Protein AF-A0A348VBN7-F1 (afdb_monomer_lite)

Sequence (206 aa):
LFHRVVKNFVIQGGAQDSRNAPAGIQIGGGRTDMELMPEFRENRFHKKGALAAPREGDNENPQKKSDASQFYIVHGKEYTQGRLDTMEMAVNVPIKNQLIRTHYAPHKEDLARLKESNPQGFNALLDSVLGVVDSLYALAPGEFFLPEGLKEAYSTFGGLHHLDGEYTVFGEVTEGLDVIDKIAALPVDGNSRPQTDAKIIRVYIE

Secondary structure (DSSP, 8-state):
---EE-TTSEEEE--GGGTTPPTT-------TT-EE-----TT---BTTEEE-----TTT-TT-PEESS-EEEE--B---HHHHHHHHHHHHHHHHHHHIIIIIGGGHHHHHHHHHH-HHHHHHHHHHHHHHHHHHHTT-TT---PPTTHHHHHHHT-B-GGGTTTS-EEEE--S-HHHHHHHHTS-B-TTS-BSS----------

pLDDT: mean 93.97, std 4.5, range [65.81, 98.75]

Structure (mmCIF, N/CA/C/O backbone):
data_AF-A0A348VBN7-F1
#
_entry.id   AF-A0A348VBN7-F1
#
loop_
_atom_site.group_PDB
_atom_site.id
_atom_site.type_symbol
_atom_site.label_atom_id
_atom_site.label_alt_id
_atom_site.label_comp_id
_atom_site.label_asym_id
_atom_site.label_entity_id
_atom_site.label_seq_id
_atom_site.pdbx_PDB_ins_code
_atom_site.Cartn_x
_atom_site.Cartn_y
_atom_site.Cartn_z
_atom_site.occupancy
_atom_site.B_iso_or_equiv
_atom_site.auth_seq_id
_atom_site.auth_comp_id
_atom_site.auth_asym_id
_atom_site.auth_atom_id
_atom_site.pdbx_PDB_model_num
ATOM 1 N N . LEU A 1 1 ? -11.891 -1.828 21.071 1.00 92.50 1 LEU A N 1
ATOM 2 C CA . LEU A 1 1 ? -12.270 -0.570 20.374 1.00 92.50 1 LEU A CA 1
ATOM 3 C C . LEU A 1 1 ? -11.258 -0.329 19.257 1.00 92.50 1 LEU A C 1
ATOM 5 O O . LEU A 1 1 ? -10.270 -1.058 19.222 1.00 92.50 1 LEU A O 1
ATOM 9 N N . PHE A 1 2 ? -11.483 0.623 18.354 1.00 96.56 2 PHE A N 1
ATOM 10 C CA . PHE A 1 2 ? -10.410 1.103 17.480 1.00 96.56 2 PHE A CA 1
ATOM 11 C C . PHE A 1 2 ? -9.526 2.051 18.288 1.00 96.56 2 PHE A C 1
ATOM 13 O O . PHE A 1 2 ? -9.951 3.151 18.637 1.00 96.56 2 PHE A O 1
ATOM 20 N N . HIS A 1 3 ? -8.351 1.565 18.688 1.00 96.00 3 HIS A N 1
ATOM 21 C CA . HIS A 1 3 ? -7.490 2.233 19.671 1.00 96.00 3 HIS A CA 1
ATOM 22 C C . HIS A 1 3 ? -6.551 3.253 19.041 1.00 96.00 3 HIS A C 1
ATOM 24 O O . HIS A 1 3 ? -6.109 4.163 19.733 1.00 96.00 3 HIS A O 1
ATOM 30 N N . ARG A 1 4 ? -6.316 3.137 17.732 1.00 97.00 4 ARG A N 1
ATOM 31 C CA . ARG A 1 4 ? -5.455 4.028 16.964 1.00 97.00 4 ARG A CA 1
ATOM 32 C C . ARG A 1 4 ? -6.089 4.321 15.611 1.00 97.00 4 ARG A C 1
ATOM 34 O O . ARG A 1 4 ? -6.360 3.411 14.831 1.00 97.00 4 ARG A O 1
ATOM 41 N N . VAL A 1 5 ? -6.317 5.596 15.333 1.00 97.94 5 VAL A N 1
ATOM 42 C CA . VAL A 1 5 ? -6.935 6.097 14.107 1.00 97.94 5 VAL A CA 1
ATOM 43 C C . VAL A 1 5 ? -6.066 7.209 13.551 1.00 97.94 5 VAL A C 1
ATOM 45 O O . VAL A 1 5 ? -5.899 8.256 14.167 1.00 97.94 5 VAL A O 1
ATOM 48 N N . VAL A 1 6 ? -5.502 6.979 12.370 1.00 98.12 6 VAL A N 1
ATOM 49 C CA . VAL A 1 6 ? -4.635 7.950 11.704 1.00 98.12 6 VAL A CA 1
ATOM 50 C C . VAL A 1 6 ? -5.229 8.264 10.340 1.00 98.12 6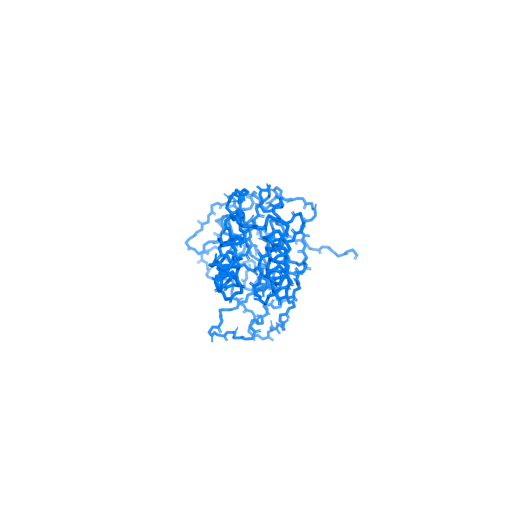 VAL A C 1
ATOM 52 O O . VAL A 1 6 ? -5.267 7.415 9.444 1.00 98.12 6 VAL A O 1
ATOM 55 N N . LYS A 1 7 ? -5.711 9.501 10.181 1.00 97.56 7 LYS A N 1
ATOM 56 C CA . LYS A 1 7 ? -6.282 9.976 8.919 1.00 97.56 7 LYS A CA 1
ATOM 57 C C . LYS A 1 7 ? -5.261 9.810 7.788 1.00 97.56 7 LYS A C 1
ATOM 59 O O . LYS A 1 7 ? -4.076 10.071 7.969 1.00 97.56 7 LYS A O 1
ATOM 64 N N . ASN A 1 8 ? -5.737 9.371 6.626 1.00 97.38 8 ASN A N 1
ATOM 65 C CA . ASN A 1 8 ? -4.946 9.017 5.448 1.00 97.38 8 ASN A CA 1
ATOM 66 C C . ASN A 1 8 ? -3.956 7.846 5.630 1.00 97.38 8 ASN A C 1
ATOM 68 O O . ASN A 1 8 ? -3.061 7.659 4.805 1.00 97.38 8 ASN A O 1
ATOM 72 N N . PHE A 1 9 ? -4.100 7.068 6.707 1.00 98.31 9 PHE A N 1
ATOM 73 C CA . PHE A 1 9 ? -3.281 5.895 6.994 1.00 98.31 9 PHE A CA 1
ATOM 74 C C . PHE A 1 9 ? -4.171 4.697 7.345 1.00 98.31 9 PHE A C 1
ATOM 76 O O . PHE A 1 9 ? -4.721 4.072 6.437 1.00 98.31 9 PHE A O 1
ATOM 83 N N . VAL A 1 10 ? -4.361 4.383 8.627 1.00 98.38 10 VAL A N 1
ATOM 84 C CA . VAL A 1 10 ? -5.079 3.176 9.061 1.00 98.38 10 VAL A CA 1
ATOM 85 C C . VAL A 1 10 ? -5.987 3.433 10.259 1.00 98.38 10 VAL A C 1
ATOM 87 O O . VAL A 1 10 ? -5.786 4.376 11.030 1.00 98.38 10 VAL A O 1
ATOM 90 N N . ILE A 1 11 ? -6.956 2.538 10.432 1.00 98.38 11 ILE A N 1
ATOM 91 C CA . ILE A 1 11 ? -7.812 2.423 11.612 1.00 98.38 11 ILE A CA 1
ATOM 92 C C . ILE A 1 11 ? -7.522 1.064 12.242 1.00 98.38 11 ILE A C 1
ATOM 94 O O . ILE A 1 11 ? -7.770 0.036 11.620 1.00 98.38 11 ILE A O 1
ATOM 98 N N . GLN A 1 12 ? -6.987 1.050 13.458 1.00 98.25 12 GLN A N 1
ATOM 99 C CA . GLN A 1 12 ? -6.440 -0.147 14.089 1.00 98.25 12 GLN A CA 1
ATOM 100 C C . GLN A 1 12 ? -7.217 -0.537 15.346 1.00 98.25 12 GLN A C 1
ATOM 102 O O . GLN A 1 12 ? -7.575 0.302 16.178 1.00 98.25 12 GLN A O 1
ATOM 107 N N . GLY A 1 13 ? -7.486 -1.833 15.472 1.00 96.56 13 GLY A N 1
ATOM 108 C CA . GLY A 1 13 ? -8.218 -2.443 16.574 1.00 96.56 13 GLY A CA 1
ATOM 109 C C . GLY A 1 13 ? -7.657 -3.818 16.933 1.00 96.56 13 GLY A C 1
ATOM 110 O O . GLY A 1 13 ? -6.544 -4.176 16.561 1.00 96.56 13 GLY A O 1
ATOM 111 N N . GLY A 1 14 ? -8.430 -4.583 17.704 1.00 94.06 14 GLY A N 1
ATOM 112 C CA . GLY A 1 14 ? -8.083 -5.958 18.086 1.00 94.06 14 GLY A CA 1
ATOM 113 C C . GLY A 1 14 ? -7.135 -6.095 19.285 1.00 94.06 14 GLY A C 1
ATOM 114 O O . GLY A 1 14 ? -7.031 -7.186 19.832 1.00 94.06 14 GLY A O 1
ATOM 115 N N . ALA A 1 15 ? -6.530 -5.005 19.775 1.00 92.56 15 ALA A N 1
ATOM 116 C CA . ALA A 1 15 ? -5.668 -5.073 20.958 1.00 92.56 15 ALA A CA 1
ATOM 117 C C . ALA A 1 15 ? -6.455 -5.496 22.208 1.00 92.56 15 ALA A C 1
ATOM 119 O O . ALA A 1 15 ? -7.531 -4.951 22.497 1.00 92.56 15 ALA A O 1
ATOM 120 N N . GLN A 1 16 ? -5.917 -6.468 22.946 1.00 88.94 16 GLN A N 1
ATOM 121 C CA . GLN A 1 16 ? -6.575 -7.078 24.103 1.00 88.94 16 GLN A CA 1
ATOM 122 C C . GLN A 1 16 ? -6.808 -6.069 25.235 1.00 88.94 16 GLN A C 1
ATOM 124 O O . GLN A 1 16 ? -7.886 -6.046 25.834 1.00 88.94 16 GLN A O 1
ATOM 129 N N . ASP A 1 17 ? -5.823 -5.207 25.474 1.00 91.25 17 ASP A N 1
ATOM 130 C CA . ASP A 1 17 ? -5.844 -4.134 26.472 1.00 91.25 17 ASP A CA 1
ATOM 131 C C . ASP A 1 17 ? -6.840 -3.008 26.137 1.00 91.25 17 ASP A C 1
ATOM 133 O O . ASP A 1 17 ? -7.259 -2.263 27.019 1.00 91.25 17 ASP A O 1
ATOM 137 N N . SER A 1 18 ? -7.292 -2.911 24.882 1.00 92.25 18 SER A N 1
ATOM 138 C CA . SER A 1 18 ? -8.231 -1.873 24.445 1.00 92.25 18 SER A CA 1
ATOM 139 C C . SER A 1 18 ? -9.675 -2.128 24.886 1.00 92.25 18 SER A C 1
ATOM 141 O O . SER A 1 18 ? -10.529 -1.240 24.796 1.00 92.25 18 SER A O 1
ATOM 143 N N . ARG A 1 19 ? -10.020 -3.350 25.309 1.00 88.25 19 ARG A N 1
ATOM 144 C CA . ARG A 1 19 ? -11.411 -3.702 25.621 1.00 88.25 19 ARG A CA 1
ATOM 145 C C . ARG A 1 19 ? -11.886 -2.939 26.862 1.00 88.25 19 ARG A C 1
ATOM 147 O O . ARG A 1 19 ? -11.477 -3.238 27.973 1.00 88.25 19 ARG A O 1
ATOM 154 N N . ASN A 1 20 ? -12.806 -1.991 26.659 1.00 86.81 20 ASN A N 1
ATOM 155 C CA . ASN A 1 20 ? -13.373 -1.120 27.702 1.00 86.81 20 ASN A CA 1
ATOM 156 C C . ASN A 1 20 ? -12.330 -0.282 28.465 1.00 86.81 20 ASN A C 1
ATOM 158 O O . ASN A 1 20 ? -12.590 0.156 29.583 1.00 86.81 20 ASN A O 1
ATOM 162 N N . ALA A 1 21 ? -11.175 -0.041 27.846 1.00 91.44 21 ALA A N 1
ATOM 163 C CA . ALA A 1 21 ? -10.128 0.815 28.379 1.00 91.44 21 ALA A CA 1
ATOM 164 C C . ALA A 1 21 ? -10.658 2.230 28.694 1.00 91.44 21 ALA A C 1
ATOM 166 O O . ALA A 1 21 ? -11.246 2.855 27.801 1.00 91.44 21 ALA A O 1
ATOM 167 N N . PRO A 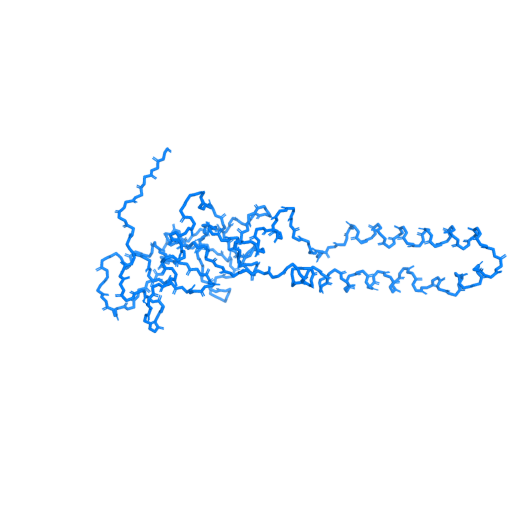1 22 ? -10.423 2.775 29.906 1.00 90.75 22 PRO A N 1
ATOM 168 C CA . PRO A 1 22 ? -10.740 4.166 30.228 1.00 90.75 22 PRO A CA 1
ATOM 169 C C . PRO A 1 22 ? -10.118 5.154 29.232 1.00 90.75 22 PRO A C 1
ATOM 171 O O . PRO A 1 22 ? -9.121 4.847 28.580 1.00 90.75 22 PRO A O 1
ATOM 174 N N . ALA A 1 23 ? -10.686 6.350 29.097 1.00 87.75 23 ALA A N 1
ATOM 175 C CA . ALA A 1 23 ? -10.068 7.397 28.286 1.00 87.75 23 ALA A CA 1
ATOM 176 C C . ALA A 1 23 ? -8.707 7.816 28.879 1.00 87.75 23 ALA A C 1
ATOM 178 O O . ALA A 1 23 ? -8.528 7.809 30.096 1.00 87.75 23 ALA A O 1
ATOM 179 N N . GLY A 1 24 ? -7.751 8.174 28.019 1.00 82.94 24 GLY A N 1
ATOM 180 C CA . GLY A 1 24 ? -6.440 8.690 28.428 1.00 82.94 24 GLY A CA 1
ATOM 181 C C . GLY A 1 24 ? -5.412 7.647 28.879 1.00 82.94 24 GLY A C 1
ATOM 182 O O . GLY A 1 24 ? -4.268 8.020 29.124 1.00 82.94 24 GLY A O 1
ATOM 183 N N . ILE A 1 25 ? -5.766 6.358 28.962 1.00 89.25 25 ILE A N 1
ATOM 184 C CA . ILE A 1 25 ? -4.766 5.304 29.182 1.00 89.25 25 ILE A CA 1
ATOM 185 C C . ILE A 1 25 ? -4.111 4.880 27.866 1.00 89.25 25 ILE A C 1
ATOM 187 O O . ILE A 1 25 ? -4.781 4.768 26.834 1.00 89.25 25 ILE A O 1
ATOM 191 N N . GLN A 1 26 ? -2.805 4.620 27.932 1.00 89.25 26 GLN A N 1
ATOM 192 C CA . GLN A 1 26 ? -2.054 4.020 26.837 1.00 89.25 26 GLN A CA 1
ATOM 193 C C . GLN A 1 26 ? -2.523 2.577 26.634 1.00 89.25 26 GLN A C 1
ATOM 195 O O . GLN A 1 26 ? -2.586 1.805 27.590 1.00 89.25 26 GLN A O 1
ATO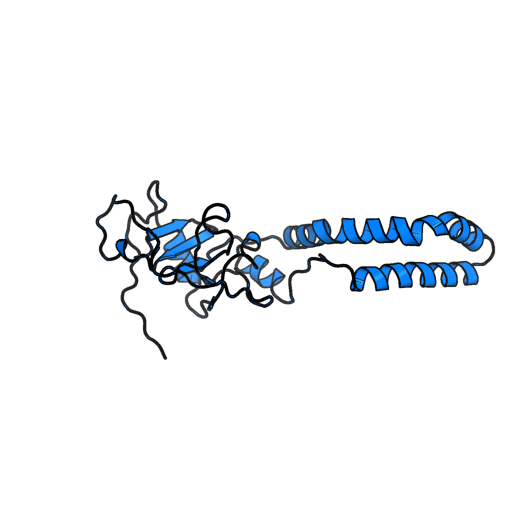M 200 N N . ILE A 1 27 ? -2.856 2.239 25.393 1.00 92.94 27 ILE A N 1
ATOM 201 C CA . ILE A 1 27 ? -3.339 0.924 24.954 1.00 92.94 27 ILE A CA 1
ATOM 202 C C . ILE A 1 27 ? -2.798 0.626 23.555 1.00 92.94 27 ILE A C 1
ATOM 204 O O . ILE A 1 27 ? -2.137 1.474 22.954 1.00 92.94 27 ILE A O 1
ATOM 208 N N . GLY A 1 28 ? -3.119 -0.549 23.018 1.00 89.69 28 GLY A N 1
ATOM 209 C CA . GLY A 1 28 ? -2.614 -0.988 21.722 1.00 89.69 28 GLY A CA 1
ATOM 210 C C . GLY A 1 28 ? -1.368 -1.854 21.845 1.00 89.69 28 GLY A C 1
ATOM 211 O O . GLY A 1 28 ? -0.720 -2.118 20.832 1.00 89.69 28 GLY A O 1
ATOM 212 N N . GLY A 1 29 ? -1.050 -2.305 23.064 1.00 83.62 29 GLY A N 1
ATOM 213 C CA . GLY A 1 29 ? -0.004 -3.285 23.295 1.00 83.62 29 GLY A CA 1
ATOM 214 C C . GLY A 1 29 ? -0.305 -4.566 22.523 1.00 83.62 29 GLY A C 1
ATOM 215 O O . GLY A 1 29 ? -1.400 -5.128 22.623 1.00 83.62 29 GLY A O 1
ATOM 216 N N . GLY A 1 30 ? 0.664 -4.989 21.713 1.00 73.12 30 GLY A N 1
ATOM 217 C CA . GLY A 1 30 ? 0.634 -6.270 21.021 1.00 73.12 30 GLY A CA 1
ATOM 218 C C . GLY A 1 30 ? 0.614 -7.453 21.977 1.00 73.12 30 GLY A C 1
ATOM 219 O O . GLY A 1 30 ? 0.942 -7.339 23.162 1.00 73.12 30 GLY A O 1
ATOM 220 N N . ARG A 1 31 ? 0.232 -8.612 21.445 1.00 72.75 31 ARG A N 1
ATOM 221 C CA . ARG A 1 31 ? 0.381 -9.881 22.160 1.00 72.75 31 ARG A CA 1
ATOM 222 C C . ARG A 1 31 ? 1.732 -10.494 21.830 1.00 72.75 31 ARG A C 1
ATOM 224 O O . ARG A 1 31 ? 1.899 -11.116 20.789 1.00 72.75 31 ARG A O 1
ATOM 231 N N . THR A 1 32 ? 2.688 -10.362 22.744 1.00 65.81 32 THR A N 1
ATOM 232 C CA . THR A 1 32 ? 4.027 -10.956 22.577 1.00 65.81 32 THR A CA 1
ATOM 233 C C . THR A 1 32 ? 4.024 -12.483 22.688 1.00 65.81 32 THR A C 1
ATOM 235 O O . THR A 1 32 ? 4.995 -13.131 22.310 1.00 65.81 32 THR A O 1
ATOM 238 N N . ASP A 1 33 ? 2.939 -13.073 23.195 1.00 77.12 33 ASP A N 1
ATOM 239 C CA . ASP A 1 33 ? 2.756 -14.520 23.309 1.00 77.12 33 ASP A CA 1
ATOM 240 C C . ASP A 1 33 ? 2.131 -15.158 22.059 1.00 77.12 33 ASP A C 1
ATOM 242 O O . ASP A 1 33 ? 2.000 -16.382 22.000 1.00 77.12 33 ASP A O 1
ATOM 246 N N . MET A 1 34 ? 1.727 -14.355 21.067 1.00 82.38 34 MET A N 1
ATOM 247 C CA . MET A 1 34 ? 0.959 -14.835 19.922 1.00 82.38 34 MET A CA 1
ATOM 248 C C . MET A 1 34 ? 1.304 -14.052 18.648 1.00 82.38 34 MET A C 1
ATOM 250 O O . MET A 1 34 ? 0.612 -13.118 18.247 1.00 82.38 34 MET A O 1
ATOM 254 N N . GLU A 1 35 ? 2.383 -14.480 17.997 1.00 91.19 35 GLU A N 1
ATOM 255 C CA . GLU A 1 35 ? 2.831 -13.975 16.698 1.00 91.19 35 GLU A CA 1
ATOM 256 C C . GLU A 1 35 ? 2.675 -15.049 15.615 1.00 91.19 35 GLU A C 1
ATOM 258 O O . GLU A 1 35 ? 2.901 -16.238 15.860 1.00 91.19 35 GLU A O 1
ATOM 263 N N . LEU A 1 36 ? 2.332 -14.629 14.399 1.00 94.44 36 LEU A N 1
ATOM 264 C CA . LEU A 1 36 ? 2.194 -15.506 13.236 1.00 94.44 36 LEU A CA 1
ATOM 265 C C . LEU A 1 36 ? 3.246 -15.166 12.184 1.00 94.44 36 LEU A C 1
ATOM 267 O O . LEU A 1 36 ? 3.571 -13.998 11.975 1.00 94.44 36 LEU A O 1
ATOM 271 N N . MET A 1 37 ? 3.770 -16.178 11.490 1.00 96.62 37 MET A N 1
ATOM 272 C CA . MET A 1 37 ? 4.627 -15.930 10.327 1.00 96.62 37 MET A CA 1
ATOM 273 C C . MET A 1 37 ? 3.850 -15.129 9.271 1.00 96.62 37 MET A C 1
ATOM 275 O O . MET A 1 37 ? 2.653 -15.371 9.100 1.00 96.62 37 MET A O 1
ATOM 279 N N . PRO A 1 38 ? 4.498 -14.178 8.577 1.00 96.44 38 PRO A N 1
ATOM 280 C CA . PRO A 1 38 ? 3.809 -13.371 7.584 1.00 96.44 38 PRO A CA 1
ATOM 281 C C . PRO A 1 38 ? 3.359 -14.207 6.383 1.00 96.44 38 PRO A C 1
ATOM 283 O O . PRO A 1 38 ? 4.056 -15.124 5.949 1.00 96.44 38 PRO A O 1
ATOM 286 N N . GLU A 1 39 ? 2.227 -13.826 5.795 1.00 96.62 39 GLU A N 1
ATOM 287 C CA . GLU A 1 39 ? 1.697 -14.428 4.569 1.00 96.62 39 GLU A CA 1
ATOM 288 C C . GLU A 1 39 ? 1.586 -13.375 3.462 1.00 96.62 39 GLU A C 1
ATOM 290 O O . GLU A 1 39 ? 0.498 -12.938 3.080 1.00 96.62 39 GLU A O 1
ATOM 295 N N . PHE A 1 40 ? 2.733 -12.951 2.933 1.00 96.12 40 PHE A N 1
ATOM 296 C CA . PHE A 1 40 ? 2.772 -12.005 1.821 1.00 96.12 40 PHE A CA 1
ATOM 297 C C . PHE A 1 40 ? 2.319 -12.677 0.523 1.00 96.12 40 PHE A C 1
ATOM 299 O O . PHE A 1 40 ? 2.744 -13.785 0.188 1.00 96.12 40 PHE A O 1
ATOM 306 N N . ARG A 1 41 ? 1.430 -12.006 -0.210 1.00 93.50 41 ARG A N 1
ATOM 307 C CA . ARG A 1 41 ? 0.880 -12.487 -1.479 1.00 93.50 41 ARG A CA 1
ATOM 308 C C . ARG A 1 41 ? 0.960 -11.368 -2.503 1.00 93.50 41 ARG A C 1
ATOM 310 O O . ARG A 1 41 ? 0.494 -10.267 -2.234 1.00 93.50 41 ARG A O 1
ATOM 317 N N . GLU A 1 42 ? 1.495 -11.676 -3.679 1.00 87.38 42 GLU A N 1
ATOM 318 C CA . GLU A 1 42 ? 1.681 -10.707 -4.769 1.00 87.38 42 GLU A CA 1
ATOM 319 C C . GLU A 1 42 ? 0.372 -10.088 -5.261 1.00 87.38 42 GLU A C 1
ATOM 321 O O . GLU A 1 42 ? 0.398 -9.016 -5.840 1.00 87.38 42 GLU A O 1
ATOM 326 N N . ASN A 1 43 ? -0.769 -10.741 -5.027 1.00 89.81 43 ASN A N 1
ATOM 327 C CA . ASN A 1 43 ? -2.093 -10.278 -5.438 1.00 89.81 43 ASN A CA 1
ATOM 328 C C . ASN A 1 43 ? -2.906 -9.627 -4.305 1.00 89.81 43 ASN A C 1
ATOM 330 O O . ASN A 1 43 ? -4.126 -9.503 -4.427 1.00 89.81 43 ASN A O 1
ATOM 334 N N . ARG A 1 44 ? -2.271 -9.252 -3.188 1.00 94.12 44 ARG A N 1
ATOM 335 C CA . ARG A 1 44 ? -2.941 -8.581 -2.068 1.00 94.12 44 ARG A CA 1
ATOM 336 C C . ARG A 1 44 ? -2.260 -7.257 -1.760 1.00 94.12 44 ARG A C 1
ATOM 338 O O . ARG A 1 44 ? -1.064 -7.215 -1.493 1.00 94.12 44 ARG A O 1
ATOM 345 N N . PHE A 1 45 ? -3.053 -6.191 -1.756 1.00 96.19 45 PHE A N 1
ATOM 346 C CA . PHE A 1 45 ? -2.558 -4.819 -1.694 1.00 96.19 45 PHE A CA 1
ATOM 347 C C . PHE A 1 45 ? -3.287 -4.015 -0.632 1.00 96.19 45 PHE A C 1
ATOM 349 O O . PHE A 1 45 ? -4.466 -4.239 -0.351 1.00 96.19 45 PHE A O 1
ATOM 356 N N . HIS A 1 46 ? -2.611 -3.005 -0.109 1.00 97.75 46 HIS A N 1
ATOM 357 C CA . HIS A 1 46 ? -3.128 -2.074 0.876 1.00 97.75 46 HIS A CA 1
ATOM 358 C C . HIS A 1 46 ? -3.931 -0.958 0.203 1.00 97.75 46 HIS A C 1
ATOM 360 O O . HIS A 1 46 ? -3.669 0.227 0.412 1.00 97.75 46 HIS A O 1
ATOM 366 N N . LYS A 1 47 ? -4.926 -1.315 -0.616 1.00 97.19 47 LYS A N 1
ATOM 367 C CA . LYS A 1 47 ? -5.965 -0.374 -1.075 1.00 97.19 47 LYS A CA 1
ATOM 368 C C . LYS A 1 47 ? -6.895 -0.016 0.083 1.00 97.19 47 LYS A C 1
ATOM 370 O O . LYS A 1 47 ? -6.975 -0.758 1.061 1.00 97.19 47 LYS A O 1
ATOM 375 N N . LYS A 1 48 ? -7.597 1.116 0.001 1.00 98.12 48 LYS A N 1
ATOM 376 C CA . LYS A 1 48 ? -8.611 1.484 0.999 1.00 98.12 48 LYS A CA 1
ATOM 377 C C . LYS A 1 48 ? -9.592 0.329 1.211 1.00 98.12 48 LYS A C 1
ATOM 379 O O . LYS A 1 48 ? -10.042 -0.297 0.256 1.00 98.12 48 LYS A O 1
ATOM 384 N N . GLY A 1 49 ? -9.879 0.035 2.476 1.00 98.25 49 GLY A N 1
ATOM 385 C CA . GLY A 1 49 ? -10.687 -1.110 2.885 1.00 98.25 49 GLY A CA 1
ATOM 386 C C . GLY A 1 49 ? -9.918 -2.422 3.044 1.00 98.25 49 GLY A C 1
ATOM 387 O O . GLY A 1 49 ? -10.493 -3.363 3.578 1.00 98.25 49 GLY A O 1
ATOM 388 N N . ALA A 1 50 ? -8.642 -2.517 2.659 1.00 98.44 50 ALA A N 1
ATOM 389 C CA . ALA A 1 50 ? -7.848 -3.711 2.943 1.00 98.44 50 ALA A CA 1
ATOM 390 C C . ALA A 1 50 ? -7.748 -3.950 4.459 1.00 98.44 50 ALA A C 1
ATOM 392 O O . ALA A 1 50 ? -7.515 -3.015 5.231 1.00 98.44 50 ALA A O 1
ATOM 393 N N . LEU A 1 51 ? -7.926 -5.206 4.864 1.00 98.38 51 LEU A N 1
ATOM 394 C CA . LEU A 1 51 ? -7.807 -5.686 6.234 1.00 98.38 51 LEU A CA 1
ATOM 395 C C . LEU A 1 51 ? -6.469 -6.413 6.381 1.00 98.38 51 LEU A C 1
ATOM 397 O O . LEU A 1 51 ? -6.209 -7.399 5.684 1.00 98.38 51 LEU A O 1
ATOM 401 N N . ALA A 1 52 ? -5.622 -5.918 7.277 1.00 98.56 52 ALA A N 1
ATOM 402 C CA . ALA A 1 52 ? -4.256 -6.400 7.424 1.00 98.56 52 ALA A CA 1
ATOM 403 C C . ALA A 1 52 ? -3.808 -6.452 8.886 1.00 98.56 52 ALA A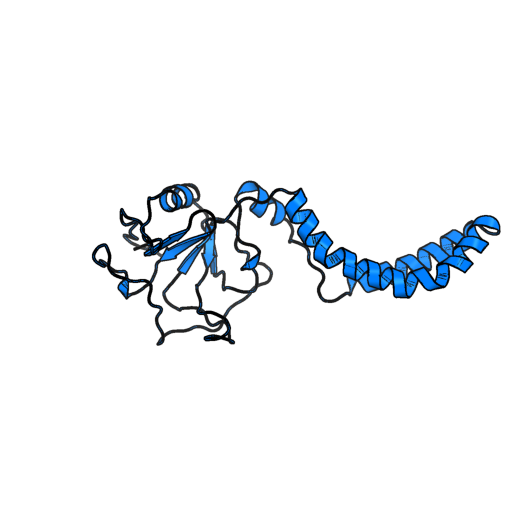 C 1
ATOM 405 O O . ALA A 1 52 ? -4.381 -5.800 9.762 1.00 98.56 52 ALA A O 1
ATOM 406 N N . ALA A 1 53 ? -2.791 -7.266 9.154 1.00 97.38 53 ALA A N 1
ATOM 407 C CA . ALA A 1 53 ? -2.243 -7.445 10.491 1.00 97.38 53 ALA A CA 1
ATOM 408 C C . ALA A 1 53 ? -1.064 -6.482 10.732 1.00 97.38 53 ALA A C 1
ATOM 410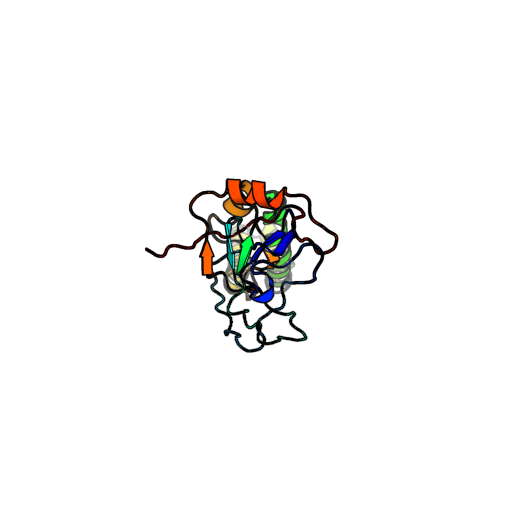 O O . ALA A 1 53 ? -0.186 -6.362 9.869 1.00 97.38 53 ALA A O 1
ATOM 411 N N . PRO A 1 54 ? -1.015 -5.773 11.876 1.00 96.00 54 PRO A N 1
ATOM 412 C CA . PRO A 1 54 ? 0.154 -4.993 12.254 1.00 96.00 54 PRO A CA 1
ATOM 413 C C . PRO A 1 54 ? 1.293 -5.917 12.699 1.00 96.00 54 PRO A C 1
ATOM 415 O O . PRO A 1 54 ? 1.101 -7.102 12.971 1.00 96.00 54 PRO A O 1
ATOM 418 N N . ARG A 1 55 ? 2.489 -5.345 12.793 1.00 94.44 55 ARG A N 1
ATOM 419 C CA . ARG A 1 55 ? 3.685 -5.995 13.322 1.00 94.44 55 ARG A CA 1
ATOM 420 C C . ARG A 1 55 ? 4.606 -4.956 13.941 1.00 94.44 55 ARG A C 1
ATOM 422 O O . ARG A 1 55 ? 4.528 -3.779 13.582 1.00 94.44 55 ARG A O 1
ATOM 429 N N . GLU A 1 56 ? 5.493 -5.418 14.811 1.00 92.31 56 GLU A N 1
ATOM 430 C CA . GLU A 1 56 ? 6.631 -4.625 15.274 1.00 92.31 56 GLU A CA 1
ATOM 431 C C . GLU A 1 56 ? 7.592 -4.285 14.119 1.00 92.31 56 GLU A C 1
ATOM 433 O O . GLU A 1 56 ? 7.552 -4.898 13.040 1.00 92.31 56 GLU A O 1
ATOM 438 N N . GLY A 1 57 ? 8.441 -3.282 14.353 1.00 91.75 57 GLY A N 1
ATOM 439 C CA . GLY A 1 57 ? 9.453 -2.822 13.402 1.00 91.75 57 GLY A CA 1
ATOM 440 C C . GLY A 1 57 ? 10.526 -3.873 13.111 1.00 91.75 57 GLY A C 1
ATOM 441 O O . GLY A 1 57 ? 10.719 -4.817 13.870 1.00 91.75 57 GLY A O 1
ATOM 442 N N . ASP A 1 58 ? 11.238 -3.714 11.995 1.00 93.69 58 ASP A N 1
ATOM 443 C CA . ASP A 1 58 ? 12.192 -4.718 11.496 1.00 93.69 58 ASP A CA 1
ATOM 444 C C . ASP A 1 58 ? 13.371 -4.979 12.453 1.00 93.69 58 ASP A C 1
ATOM 446 O O . ASP A 1 58 ? 13.936 -6.071 12.435 1.00 93.69 58 ASP A O 1
ATOM 450 N N . ASN A 1 59 ? 13.738 -4.010 13.300 1.00 95.25 59 ASN A N 1
ATOM 451 C CA . ASN A 1 59 ? 14.825 -4.177 14.271 1.00 95.25 59 ASN A CA 1
ATOM 452 C C . ASN A 1 59 ? 14.443 -5.167 15.381 1.00 95.25 59 ASN A C 1
ATOM 454 O O . ASN A 1 59 ? 15.263 -5.979 15.803 1.00 95.25 59 ASN A O 1
ATOM 458 N N . GLU A 1 60 ? 13.199 -5.096 15.847 1.00 92.94 60 GLU A N 1
ATOM 459 C CA . GLU A 1 60 ? 12.641 -5.951 16.890 1.00 92.94 60 GLU A CA 1
ATOM 460 C C . GLU A 1 60 ? 12.072 -7.255 16.310 1.00 92.94 60 GLU A C 1
ATOM 462 O O . GLU A 1 60 ? 12.151 -8.311 16.936 1.00 92.94 60 GLU A O 1
ATOM 467 N N . ASN A 1 61 ? 11.533 -7.195 15.092 1.00 93.06 61 ASN A N 1
ATOM 468 C CA . ASN A 1 61 ? 10.863 -8.288 14.399 1.00 93.06 61 ASN A CA 1
ATOM 469 C C . ASN A 1 61 ? 11.394 -8.445 12.958 1.00 93.06 61 ASN A C 1
ATOM 471 O O . ASN A 1 61 ? 10.677 -8.192 11.983 1.00 93.06 61 ASN A O 1
ATOM 475 N N . PRO A 1 62 ? 12.642 -8.922 12.792 1.00 94.88 62 PRO A N 1
ATOM 476 C CA . PRO A 1 62 ? 13.270 -9.087 11.477 1.00 94.88 62 PRO A CA 1
ATOM 477 C C . PRO A 1 62 ? 12.586 -10.154 10.614 1.00 94.88 62 PRO A C 1
ATOM 479 O O . PRO A 1 62 ? 12.727 -10.165 9.394 1.00 94.88 62 PRO A O 1
ATOM 482 N N . GLN A 1 63 ? 11.826 -11.061 11.238 1.00 95.06 63 GLN A N 1
ATOM 483 C CA . GLN A 1 63 ? 11.025 -12.074 10.545 1.00 95.06 63 GLN A CA 1
ATOM 484 C C . GLN A 1 63 ? 9.664 -11.535 10.078 1.00 95.06 63 GLN A C 1
ATOM 486 O O . GLN A 1 63 ? 8.898 -12.283 9.473 1.00 95.06 63 GLN A O 1
ATOM 491 N N . LYS A 1 64 ? 9.361 -10.260 10.364 1.00 96.31 64 LYS A N 1
ATOM 492 C CA . LYS A 1 64 ? 8.123 -9.562 9.998 1.00 96.31 64 LYS A CA 1
ATOM 493 C C . LYS A 1 64 ? 6.850 -10.299 10.433 1.00 96.31 64 LYS A C 1
ATOM 495 O O . LYS A 1 64 ? 5.829 -10.246 9.749 1.00 96.31 64 LYS A O 1
ATOM 500 N N . LYS A 1 65 ? 6.895 -10.994 11.571 1.00 95.88 65 LYS A N 1
ATOM 501 C CA . LYS A 1 65 ? 5.744 -11.721 12.116 1.00 95.88 65 LYS A CA 1
ATOM 502 C C . LYS A 1 65 ? 4.581 -10.784 12.415 1.00 95.88 65 LYS A C 1
ATOM 504 O O . LYS A 1 65 ? 4.782 -9.695 12.936 1.00 95.88 65 LYS A O 1
ATOM 509 N N . SER A 1 66 ? 3.373 -11.210 12.087 1.00 95.81 66 SER A N 1
ATOM 510 C CA . SER A 1 66 ? 2.142 -10.464 12.345 1.00 95.81 66 SER A CA 1
ATOM 511 C C . SER A 1 66 ? 1.664 -10.658 13.787 1.00 95.81 66 SER A C 1
ATOM 513 O O . SER A 1 66 ? 1.774 -11.762 14.325 1.00 95.81 66 SER A O 1
ATOM 515 N N . ASP A 1 67 ? 1.082 -9.618 14.392 1.00 94.06 67 ASP A N 1
ATOM 516 C CA . ASP A 1 67 ? 0.292 -9.768 15.623 1.00 94.06 67 ASP A CA 1
ATOM 517 C C . ASP A 1 67 ? -0.941 -10.632 15.318 1.00 94.06 67 ASP A C 1
ATOM 519 O O . ASP A 1 67 ? -1.646 -10.395 14.335 1.00 94.06 67 ASP A O 1
ATOM 523 N N . ALA A 1 68 ? -1.199 -11.649 16.141 1.00 91.94 68 ALA A N 1
ATOM 524 C CA . ALA A 1 68 ? -2.267 -12.615 15.879 1.00 91.94 68 ALA A CA 1
ATOM 525 C C . ALA A 1 68 ? -3.685 -12.106 16.198 1.00 91.94 68 ALA A C 1
ATOM 527 O O . ALA A 1 68 ? -4.666 -12.756 15.837 1.00 91.94 68 ALA A O 1
ATOM 528 N N . SER A 1 69 ? -3.816 -10.998 16.928 1.00 92.31 69 SER A N 1
ATOM 529 C CA . SER A 1 69 ? -5.096 -10.510 17.462 1.00 92.31 69 SER A CA 1
ATOM 530 C C . SER A 1 69 ? -5.472 -9.122 16.961 1.00 92.31 69 SER A C 1
ATOM 532 O O . SER A 1 69 ? -6.656 -8.814 16.787 1.00 92.31 69 SER A O 1
ATOM 534 N N . GLN A 1 70 ? -4.471 -8.275 16.739 1.00 95.81 70 GLN A N 1
ATOM 535 C CA . GLN A 1 70 ? -4.662 -6.944 16.211 1.00 95.81 70 GLN A CA 1
ATOM 536 C C . GLN A 1 70 ? -4.867 -6.976 14.703 1.00 95.81 70 GLN A C 1
ATOM 538 O O . GLN A 1 70 ? -4.352 -7.825 13.983 1.00 95.81 70 GLN A O 1
ATOM 543 N N . PHE A 1 71 ? -5.596 -5.984 14.217 1.00 97.44 71 PHE A N 1
ATOM 544 C CA . PHE A 1 71 ? -5.776 -5.756 12.794 1.00 97.44 71 PHE A CA 1
ATOM 545 C C . PHE A 1 71 ? -5.945 -4.268 12.538 1.00 97.44 71 PHE A C 1
ATOM 547 O O . PHE A 1 71 ? -6.315 -3.496 13.431 1.00 97.44 71 PHE A O 1
ATOM 554 N N . TYR A 1 72 ? -5.724 -3.868 11.298 1.00 98.56 72 TYR A N 1
ATOM 555 C CA . TYR A 1 72 ? -6.071 -2.547 10.830 1.00 98.56 72 TYR A CA 1
ATOM 556 C C . TYR A 1 72 ? -6.810 -2.602 9.499 1.00 98.56 72 TYR A C 1
ATOM 558 O O . TYR A 1 72 ? -6.622 -3.508 8.690 1.00 98.56 72 TYR A O 1
ATOM 566 N N . ILE A 1 73 ? -7.661 -1.603 9.300 1.00 98.75 73 ILE A N 1
ATOM 567 C CA . ILE A 1 73 ? -8.339 -1.333 8.040 1.00 98.75 73 ILE A CA 1
ATOM 568 C C . ILE A 1 73 ? -7.639 -0.138 7.403 1.00 98.75 73 ILE A C 1
ATOM 570 O O . ILE A 1 73 ? -7.435 0.896 8.052 1.00 98.75 73 ILE A O 1
ATOM 574 N N . VAL A 1 74 ? -7.257 -0.276 6.139 1.00 98.75 74 VAL A N 1
ATOM 575 C CA . VAL A 1 74 ? -6.625 0.807 5.389 1.00 98.75 74 VAL A CA 1
ATOM 576 C C . VAL A 1 74 ? -7.652 1.897 5.102 1.00 98.75 74 VAL A C 1
ATOM 578 O O . VAL A 1 74 ? -8.677 1.653 4.470 1.00 98.75 74 VAL A O 1
ATOM 581 N N . HIS A 1 75 ? -7.348 3.117 5.533 1.00 98.50 75 HIS A N 1
ATOM 582 C CA . HIS A 1 75 ? -8.015 4.318 5.039 1.00 98.50 75 HIS A CA 1
ATOM 583 C C . HIS A 1 75 ? -7.246 4.862 3.829 1.00 98.50 75 HIS A C 1
ATOM 585 O O . HIS A 1 75 ? -7.829 5.053 2.769 1.00 98.50 75 HIS A O 1
ATOM 591 N N . GLY A 1 76 ? -5.920 4.987 3.957 1.00 96.94 76 GLY A N 1
ATOM 592 C CA . GLY A 1 76 ? -5.023 5.334 2.857 1.00 96.94 76 GLY A CA 1
ATOM 593 C C . GLY A 1 76 ? -5.215 6.746 2.310 1.00 96.94 76 GLY A C 1
ATOM 594 O O . GLY A 1 76 ? -6.024 7.530 2.800 1.00 96.94 76 GLY A O 1
ATOM 595 N N . LYS A 1 77 ? -4.429 7.087 1.291 1.00 95.06 77 LYS A N 1
ATOM 596 C CA . LYS A 1 77 ? -4.572 8.340 0.539 1.00 95.06 77 LYS A CA 1
ATOM 597 C C . LYS A 1 77 ? -4.740 8.054 -0.939 1.00 95.06 77 LYS A C 1
ATOM 599 O O . LYS A 1 77 ? -4.169 7.087 -1.437 1.00 95.06 77 LYS A O 1
ATOM 604 N N . GLU A 1 78 ? -5.468 8.920 -1.625 1.00 95.62 78 GLU A N 1
ATOM 605 C CA . GLU A 1 78 ? -5.556 8.904 -3.081 1.00 95.62 78 GLU A CA 1
ATOM 606 C C . GLU A 1 78 ? -4.217 9.293 -3.714 1.00 95.62 78 GLU A C 1
ATOM 608 O O . GLU A 1 78 ? -3.467 10.142 -3.209 1.00 95.62 78 GLU A O 1
ATOM 613 N N . TYR A 1 79 ? -3.916 8.654 -4.838 1.00 94.44 79 TYR A N 1
ATOM 614 C CA . TYR A 1 79 ? -2.743 8.934 -5.652 1.00 94.44 79 TYR A CA 1
ATOM 615 C C . TYR A 1 79 ? -3.186 9.485 -7.004 1.00 94.44 79 TYR A C 1
ATOM 617 O O . TYR A 1 79 ? -4.068 8.937 -7.654 1.00 94.44 79 TYR A O 1
ATOM 625 N N . THR A 1 80 ? -2.538 10.544 -7.485 1.00 94.75 80 THR A N 1
ATOM 626 C CA . THR A 1 80 ? -2.751 10.961 -8.874 1.00 94.75 80 THR A CA 1
ATOM 627 C C . THR A 1 80 ? -2.164 9.912 -9.818 1.00 94.75 80 THR A C 1
ATOM 629 O O . THR A 1 80 ? -1.120 9.330 -9.515 1.00 94.75 80 THR A O 1
ATOM 632 N N . GLN A 1 81 ? -2.786 9.704 -10.982 1.00 91.12 81 GLN A N 1
ATOM 633 C CA . GLN A 1 81 ? -2.268 8.763 -11.985 1.00 91.12 81 GLN A CA 1
ATOM 634 C C . GLN A 1 81 ? -0.806 9.070 -12.341 1.00 91.12 81 GLN A C 1
ATOM 636 O O . GLN A 1 81 ? 0.049 8.201 -12.220 1.00 91.12 81 GLN A O 1
ATOM 641 N N . GLY A 1 82 ? -0.479 10.343 -12.598 1.00 93.19 82 GLY A N 1
ATOM 642 C CA . GLY A 1 82 ? 0.898 10.753 -12.892 1.00 93.19 82 GLY A CA 1
ATOM 643 C C . GLY A 1 82 ? 1.900 10.456 -11.766 1.00 93.19 82 GLY A C 1
ATOM 644 O O . GLY A 1 82 ? 3.069 10.191 -12.042 1.00 93.19 82 GLY A O 1
ATOM 645 N N . ARG A 1 83 ? 1.472 10.446 -10.493 1.00 93.25 83 ARG A N 1
ATOM 646 C CA . ARG A 1 83 ? 2.335 10.010 -9.385 1.00 93.25 83 ARG A CA 1
ATOM 647 C C . ARG A 1 83 ? 2.594 8.505 -9.439 1.00 93.25 83 ARG A C 1
ATOM 649 O O . ARG A 1 83 ? 3.729 8.103 -9.206 1.00 93.25 83 ARG A O 1
ATOM 656 N N . LEU A 1 84 ? 1.573 7.701 -9.726 1.00 93.19 84 LEU A N 1
ATOM 657 C CA . LEU A 1 84 ? 1.703 6.245 -9.848 1.00 93.19 84 LEU A CA 1
ATOM 658 C C . LEU A 1 84 ? 2.604 5.872 -11.032 1.00 93.19 84 LEU A C 1
ATOM 660 O O . LEU A 1 84 ? 3.504 5.054 -10.874 1.00 93.19 84 LEU A O 1
ATOM 664 N N . ASP A 1 85 ? 2.446 6.549 -12.170 1.00 92.88 85 ASP A N 1
ATOM 665 C CA . ASP A 1 85 ? 3.318 6.370 -13.337 1.00 92.88 85 ASP A CA 1
ATOM 666 C C . ASP A 1 85 ? 4.766 6.752 -13.018 1.00 92.88 85 ASP A C 1
ATOM 668 O O . ASP A 1 85 ? 5.701 6.017 -13.328 1.00 92.88 85 ASP A O 1
ATOM 672 N N . THR A 1 86 ? 4.964 7.876 -12.321 1.00 93.94 86 THR A N 1
ATOM 673 C CA . THR A 1 86 ? 6.303 8.307 -11.896 1.00 93.94 86 THR A CA 1
ATOM 674 C C . THR A 1 86 ? 6.964 7.277 -10.977 1.00 93.94 86 THR A C 1
ATOM 676 O O . THR A 1 86 ? 8.175 7.088 -11.053 1.00 93.94 86 THR A O 1
ATOM 679 N N . MET A 1 87 ? 6.197 6.601 -10.117 1.00 92.00 87 MET A N 1
ATOM 680 C CA . MET A 1 87 ? 6.722 5.559 -9.230 1.00 92.00 87 MET A CA 1
ATOM 681 C C . MET A 1 87 ? 7.214 4.331 -10.003 1.00 92.00 87 MET A C 1
ATOM 683 O O . MET A 1 87 ? 8.313 3.859 -9.727 1.00 92.00 87 MET A O 1
ATOM 687 N N . GLU A 1 88 ? 6.453 3.850 -10.989 1.00 93.62 88 GLU A N 1
ATOM 688 C CA . GLU A 1 88 ? 6.902 2.770 -11.884 1.00 93.62 88 GLU A CA 1
ATOM 689 C C . GLU A 1 88 ? 8.149 3.186 -12.664 1.00 93.62 88 GLU A C 1
ATOM 691 O O . GLU A 1 88 ? 9.167 2.495 -12.661 1.00 93.62 88 GLU A O 1
ATOM 696 N N . MET A 1 89 ? 8.114 4.375 -13.271 1.00 93.75 89 MET A N 1
ATOM 697 C CA . MET A 1 89 ? 9.237 4.910 -14.038 1.00 93.75 89 MET A CA 1
ATOM 698 C C . MET A 1 89 ? 10.504 5.061 -13.192 1.00 93.75 89 MET A C 1
ATOM 700 O O . MET A 1 89 ? 11.593 4.784 -13.687 1.00 93.75 89 MET A O 1
ATOM 704 N N . ALA A 1 90 ? 10.390 5.475 -11.929 1.00 94.00 90 ALA A N 1
ATOM 705 C CA . ALA A 1 90 ? 11.541 5.664 -11.049 1.00 94.00 90 ALA A CA 1
ATOM 706 C C . ALA A 1 90 ? 12.342 4.371 -10.821 1.00 94.00 90 ALA A C 1
ATOM 708 O O . ALA A 1 90 ? 13.556 4.444 -10.638 1.00 94.00 90 ALA A O 1
ATOM 709 N N . VAL A 1 91 ? 11.687 3.208 -10.868 1.00 92.50 91 VAL A N 1
ATOM 710 C CA . VAL A 1 91 ? 12.339 1.892 -10.767 1.00 92.50 91 VAL A CA 1
ATOM 711 C C . VAL A 1 91 ? 12.778 1.397 -12.145 1.00 92.50 91 VAL A C 1
ATOM 713 O O . VAL A 1 91 ? 13.923 0.991 -12.343 1.00 92.50 91 VAL A O 1
ATOM 716 N N . ASN A 1 92 ? 11.885 1.495 -13.124 1.00 94.44 92 ASN A N 1
ATOM 717 C CA . ASN A 1 92 ? 12.036 0.836 -14.417 1.00 94.44 92 ASN A CA 1
ATOM 718 C C . ASN A 1 92 ? 12.967 1.579 -15.386 1.00 94.44 92 ASN A C 1
ATOM 720 O O . ASN A 1 92 ? 13.697 0.955 -16.159 1.00 94.44 92 ASN A O 1
ATOM 724 N N . VAL A 1 93 ? 12.987 2.916 -15.351 1.00 94.69 93 VAL A N 1
ATOM 725 C CA . VAL A 1 93 ? 13.833 3.729 -16.242 1.00 94.69 93 VAL A CA 1
ATOM 726 C C . VAL A 1 93 ? 15.327 3.496 -15.982 1.00 94.69 93 VAL A C 1
ATOM 728 O O . VAL A 1 93 ? 16.053 3.298 -16.957 1.00 94.69 93 VAL A O 1
ATOM 731 N N . PRO A 1 94 ? 15.833 3.470 -14.730 1.00 96.06 94 PRO A N 1
ATOM 732 C CA . PRO A 1 94 ? 17.227 3.113 -14.463 1.00 96.06 94 PRO A CA 1
ATOM 733 C C . PRO A 1 94 ? 17.625 1.734 -15.004 1.00 96.06 94 PRO A C 1
ATOM 735 O O . PRO A 1 94 ? 18.679 1.623 -15.634 1.00 96.06 94 PRO A O 1
ATOM 738 N N . ILE A 1 95 ? 16.768 0.721 -14.827 1.00 95.06 95 ILE A N 1
ATOM 739 C CA . ILE A 1 95 ? 16.983 -0.642 -15.341 1.00 95.06 95 ILE A CA 1
ATOM 740 C C . ILE A 1 95 ? 17.127 -0.602 -16.866 1.00 95.06 95 ILE A C 1
ATOM 742 O O . ILE A 1 95 ? 18.139 -1.039 -17.421 1.00 95.06 95 ILE A O 1
ATOM 746 N N . LYS A 1 96 ? 16.159 0.014 -17.555 1.00 93.94 96 LYS A N 1
ATOM 747 C CA . LYS A 1 96 ? 16.175 0.134 -19.017 1.00 93.94 96 LYS A CA 1
ATOM 748 C C . LYS A 1 96 ? 17.384 0.926 -19.523 1.00 93.94 96 LYS A C 1
ATOM 750 O O . LYS A 1 96 ? 18.032 0.520 -20.486 1.00 93.94 96 LYS A O 1
ATOM 755 N N . ASN A 1 97 ? 17.736 2.027 -18.862 1.00 95.25 97 ASN A N 1
ATOM 756 C CA . ASN A 1 97 ? 18.899 2.843 -19.219 1.00 95.25 97 ASN A CA 1
ATOM 757 C C . ASN A 1 97 ? 20.211 2.067 -19.083 1.00 95.25 97 ASN A C 1
ATOM 759 O O . ASN A 1 97 ? 21.102 2.221 -19.921 1.00 95.25 97 ASN A O 1
ATOM 763 N N . GLN A 1 98 ? 20.337 1.224 -18.056 1.00 95.38 98 GLN A N 1
ATOM 764 C CA . GLN A 1 98 ? 21.499 0.358 -17.890 1.00 95.38 98 GLN A CA 1
ATOM 765 C C . GLN A 1 98 ? 21.603 -0.652 -19.038 1.00 95.38 98 GLN A C 1
ATOM 767 O O . GLN A 1 98 ? 22.680 -0.794 -19.614 1.00 95.38 98 GLN A O 1
ATOM 772 N N . LEU A 1 99 ? 20.496 -1.287 -19.432 1.00 95.25 99 LEU A N 1
ATOM 773 C CA . LEU A 1 99 ? 20.473 -2.216 -20.566 1.00 95.25 99 LEU A CA 1
ATOM 774 C C . LEU A 1 99 ? 20.818 -1.522 -21.887 1.00 95.25 99 LEU A C 1
ATOM 776 O O . LEU A 1 99 ? 21.659 -2.014 -22.636 1.00 95.25 99 LEU A O 1
ATOM 780 N N . ILE A 1 100 ? 20.254 -0.340 -22.148 1.00 95.69 100 ILE A N 1
ATOM 781 C CA . ILE A 1 100 ? 20.589 0.473 -23.328 1.00 95.69 100 ILE A CA 1
ATOM 782 C C . ILE A 1 100 ? 22.077 0.833 -23.329 1.00 95.69 100 ILE A C 1
ATOM 784 O O . ILE A 1 100 ? 22.750 0.720 -24.354 1.00 95.69 100 ILE A O 1
ATOM 788 N N . ARG A 1 101 ? 22.631 1.249 -22.187 1.00 96.69 101 ARG A N 1
ATOM 789 C CA . ARG A 1 101 ? 24.055 1.586 -22.087 1.00 96.69 101 ARG A CA 1
ATOM 790 C C . ARG A 1 101 ? 24.947 0.380 -22.381 1.00 96.69 101 ARG A C 1
ATOM 792 O O . ARG A 1 101 ? 25.971 0.544 -23.033 1.00 96.69 101 ARG A O 1
ATOM 799 N N . THR A 1 102 ? 24.572 -0.801 -21.905 1.00 96.62 102 THR A N 1
ATOM 800 C CA . THR A 1 102 ? 25.375 -2.016 -22.073 1.00 96.62 102 THR A CA 1
ATOM 801 C C . THR A 1 102 ? 25.237 -2.616 -23.470 1.00 96.62 102 THR A C 1
ATOM 803 O O . THR A 1 102 ? 26.236 -3.039 -24.042 1.00 96.62 102 THR A O 1
ATOM 806 N N . HIS A 1 103 ? 24.027 -2.637 -24.030 1.00 95.69 103 HIS A N 1
ATOM 807 C CA . HIS A 1 103 ? 23.718 -3.421 -25.229 1.00 95.69 103 HIS A CA 1
ATOM 808 C C . HIS A 1 103 ? 23.440 -2.581 -26.472 1.00 95.69 103 HIS A C 1
ATOM 810 O O . HIS A 1 103 ? 23.688 -3.064 -27.564 1.00 95.69 103 HIS A O 1
ATOM 816 N N . TYR A 1 104 ? 22.979 -1.333 -26.343 1.00 95.56 104 TYR A N 1
ATOM 817 C CA . TYR A 1 104 ? 22.734 -0.453 -27.493 1.00 95.56 104 TYR A CA 1
ATOM 818 C C . TYR A 1 104 ? 23.891 0.511 -27.758 1.00 95.56 104 TYR A C 1
ATOM 820 O O . TYR A 1 104 ? 24.320 0.670 -28.901 1.00 95.56 104 TYR A O 1
ATOM 828 N N . ALA A 1 105 ? 24.425 1.153 -26.713 1.00 95.56 105 ALA A N 1
ATOM 829 C CA . ALA A 1 105 ? 25.460 2.176 -26.870 1.00 95.56 105 ALA A CA 1
ATOM 830 C C . ALA A 1 105 ? 26.712 1.710 -27.648 1.00 95.56 105 ALA A C 1
ATOM 832 O O . ALA A 1 105 ? 27.205 2.517 -28.440 1.00 95.56 105 ALA A O 1
ATOM 833 N N . PRO A 1 106 ? 27.195 0.452 -27.521 1.00 97.56 106 PRO A N 1
ATOM 834 C CA . PRO A 1 106 ? 28.324 -0.038 -28.319 1.00 97.56 106 PRO A CA 1
ATOM 835 C C . PRO A 1 106 ? 28.089 -0.024 -29.836 1.00 97.56 106 PRO A C 1
ATOM 837 O O . PRO A 1 106 ? 29.043 0.100 -30.593 1.00 97.56 106 PRO A O 1
ATOM 840 N N . HIS A 1 107 ? 26.835 -0.098 -30.292 1.00 96.31 107 HIS A N 1
ATOM 841 C CA . HIS A 1 107 ? 26.484 -0.140 -31.718 1.00 96.31 107 HIS A CA 1
ATOM 842 C C . HIS A 1 107 ? 26.162 1.237 -32.310 1.00 96.31 107 HIS A C 1
ATOM 844 O O . HIS A 1 107 ? 25.818 1.346 -33.486 1.00 96.31 107 HIS A O 1
ATOM 850 N N . LYS A 1 108 ? 26.255 2.314 -31.519 1.00 95.19 108 LYS A N 1
ATOM 851 C CA . LYS A 1 108 ? 25.816 3.654 -31.937 1.00 95.19 108 LYS A CA 1
ATOM 852 C C . LYS A 1 108 ? 26.567 4.172 -33.170 1.00 95.19 108 LYS A C 1
ATOM 854 O O . LYS A 1 108 ? 25.956 4.815 -34.022 1.00 95.19 108 LYS A O 1
ATOM 859 N N . GLU A 1 109 ? 27.865 3.895 -33.273 1.00 96.31 109 GLU A N 1
ATOM 860 C CA . GLU A 1 109 ? 28.688 4.308 -34.419 1.00 96.31 109 GLU A CA 1
ATOM 861 C C . GLU A 1 109 ? 28.361 3.501 -35.682 1.00 96.31 109 GLU A C 1
ATOM 863 O O . GLU A 1 109 ? 28.225 4.074 -36.764 1.00 96.31 109 GLU A O 1
ATOM 868 N N . ASP A 1 110 ? 28.155 2.189 -35.550 1.00 95.69 110 ASP A N 1
ATOM 869 C CA . ASP A 1 110 ? 27.733 1.321 -36.656 1.00 95.69 110 ASP A CA 1
ATOM 870 C C . ASP A 1 110 ? 26.365 1.730 -37.199 1.00 95.69 110 ASP A C 1
ATOM 872 O O . ASP A 1 110 ? 26.187 1.875 -38.409 1.00 95.69 110 ASP A O 1
ATOM 876 N N . LEU A 1 111 ? 25.420 2.000 -36.297 1.00 96.00 111 LEU A N 1
ATOM 877 C CA . LEU A 1 111 ? 24.096 2.509 -36.634 1.00 96.00 111 LEU A CA 1
ATOM 878 C C . LEU A 1 111 ? 24.180 3.859 -37.358 1.00 96.00 111 LEU A C 1
ATOM 880 O O . LEU A 1 111 ? 23.498 4.051 -38.362 1.00 96.00 111 LEU A O 1
ATOM 884 N N . ALA A 1 112 ? 25.035 4.784 -36.911 1.00 96.06 112 ALA A N 1
ATOM 885 C CA . ALA A 1 112 ? 25.219 6.067 -37.592 1.00 96.06 112 ALA A CA 1
ATOM 886 C C . ALA A 1 112 ? 25.740 5.886 -39.029 1.00 96.06 112 ALA A C 1
ATOM 888 O O . ALA A 1 112 ? 25.189 6.477 -39.957 1.00 96.06 112 ALA A O 1
ATOM 889 N N . ARG A 1 113 ? 26.731 5.006 -39.233 1.00 96.25 113 ARG A N 1
ATOM 890 C CA . ARG A 1 113 ? 27.269 4.699 -40.571 1.00 96.25 113 ARG A CA 1
ATOM 891 C C . ARG A 1 113 ? 26.239 4.034 -41.483 1.00 96.25 113 ARG A C 1
ATOM 893 O O . ARG A 1 113 ? 26.131 4.386 -42.660 1.00 96.25 113 ARG A O 1
ATOM 900 N N . LEU A 1 114 ? 25.474 3.073 -40.965 1.00 96.31 114 LEU A N 1
ATOM 901 C CA . LEU A 1 114 ? 24.450 2.365 -41.740 1.00 96.31 114 LEU A CA 1
ATOM 902 C C . LEU A 1 114 ? 23.279 3.275 -42.109 1.00 96.31 114 LEU A C 1
ATOM 904 O O . LEU A 1 114 ? 22.740 3.146 -43.203 1.00 96.31 114 LEU A O 1
ATOM 908 N N . LYS A 1 115 ? 22.917 4.228 -41.245 1.00 95.25 115 LYS A N 1
ATOM 909 C CA . LYS A 1 115 ? 21.842 5.188 -41.523 1.00 95.25 115 LYS A CA 1
ATOM 910 C C . LYS A 1 115 ? 22.088 5.989 -42.806 1.00 95.25 115 LYS A C 1
ATOM 912 O O . LYS A 1 115 ? 21.136 6.298 -43.516 1.00 95.25 115 LYS A O 1
ATOM 917 N N . GLU A 1 116 ? 23.346 6.308 -43.103 1.00 94.12 116 GLU A N 1
ATOM 918 C CA . GLU A 1 116 ? 23.737 7.066 -44.298 1.00 94.12 116 GLU A CA 1
ATOM 919 C C . GLU A 1 116 ? 23.963 6.177 -45.530 1.00 94.12 116 GLU A C 1
ATOM 921 O O . GLU A 1 116 ? 23.691 6.599 -46.652 1.00 94.12 116 GLU A O 1
ATOM 926 N N . SER A 1 117 ? 24.453 4.949 -45.335 1.00 95.06 117 SER A N 1
ATOM 927 C CA . SER A 1 117 ? 24.942 4.088 -46.425 1.00 95.06 117 SER A CA 1
ATOM 928 C C . SER A 1 117 ? 24.009 2.936 -46.814 1.00 95.06 117 SER A C 1
ATOM 930 O O . SER A 1 117 ? 24.011 2.513 -47.969 1.00 95.06 117 SER A O 1
ATOM 932 N N . ASN A 1 118 ? 23.220 2.406 -45.876 1.00 96.06 118 ASN A N 1
ATOM 933 C CA . ASN A 1 118 ? 22.355 1.245 -46.079 1.00 96.06 118 ASN A CA 1
ATOM 934 C C . ASN A 1 118 ? 21.153 1.263 -45.107 1.00 96.06 118 ASN A C 1
ATOM 936 O O . ASN A 1 118 ? 21.212 0.648 -44.037 1.00 96.06 118 ASN A O 1
ATOM 940 N N . PRO A 1 119 ? 20.027 1.893 -45.491 1.00 94.62 119 PRO A N 1
ATOM 941 C CA . PRO A 1 119 ? 18.831 1.974 -44.649 1.00 94.62 119 PRO A CA 1
ATOM 942 C C . PRO A 1 119 ? 18.253 0.612 -44.233 1.00 94.62 119 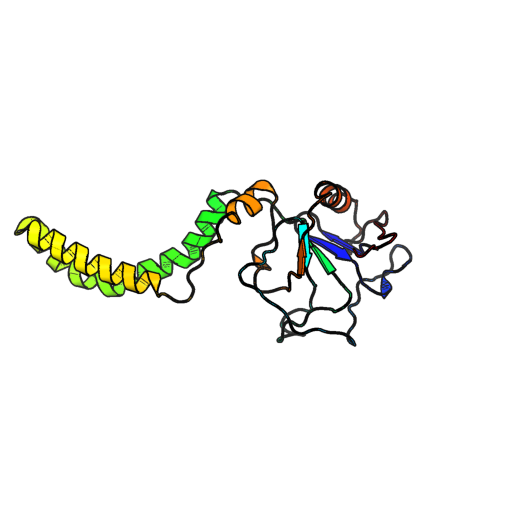PRO A C 1
ATOM 944 O O . PRO A 1 119 ? 17.740 0.475 -43.125 1.00 94.62 119 PRO A O 1
ATOM 947 N N . GLN A 1 120 ? 18.352 -0.411 -45.091 1.00 96.12 120 GLN A N 1
ATOM 948 C CA . GLN A 1 120 ? 17.883 -1.762 -44.760 1.00 96.12 120 GLN A CA 1
ATOM 949 C C . GLN A 1 120 ? 18.762 -2.400 -43.679 1.00 96.12 120 GLN A C 1
ATOM 951 O O . GLN A 1 120 ? 18.246 -2.949 -42.708 1.00 96.12 120 GLN A O 1
ATOM 956 N N . GLY A 1 121 ? 20.085 -2.278 -43.815 1.00 95.62 121 GLY A N 1
ATOM 957 C CA . GLY A 1 121 ? 21.043 -2.742 -42.810 1.00 95.62 121 GLY A CA 1
ATOM 958 C C . GLY A 1 121 ? 20.927 -1.984 -41.487 1.00 95.62 121 GLY A C 1
ATOM 959 O O . GLY A 1 121 ? 21.045 -2.594 -40.428 1.00 95.62 121 GLY A O 1
ATOM 960 N N . PHE A 1 122 ? 20.638 -0.679 -41.537 1.00 97.19 122 PHE A N 1
ATOM 961 C CA . PHE A 1 122 ? 20.353 0.129 -40.351 1.00 97.19 122 PHE A CA 1
ATOM 962 C C . PHE A 1 122 ? 19.157 -0.418 -39.573 1.00 97.19 122 PHE A C 1
ATOM 964 O O . PHE A 1 122 ? 19.292 -0.687 -38.383 1.00 97.19 122 PHE A O 1
ATOM 971 N N . ASN A 1 123 ? 18.019 -0.623 -40.245 1.00 96.25 123 ASN A N 1
ATOM 972 C CA . ASN A 1 123 ? 16.816 -1.147 -39.598 1.00 96.25 123 ASN A CA 1
ATOM 973 C C . ASN A 1 123 ? 17.062 -2.551 -39.028 1.00 96.25 123 ASN A C 1
ATOM 975 O O . ASN A 1 123 ? 16.738 -2.796 -37.875 1.00 96.25 123 ASN A O 1
ATOM 979 N N . ALA A 1 124 ? 17.721 -3.439 -39.782 1.00 97.62 124 ALA A N 1
ATOM 980 C CA . ALA A 1 124 ? 18.017 -4.793 -39.314 1.00 97.62 124 ALA A CA 1
ATOM 981 C C . ALA A 1 124 ? 18.909 -4.814 -38.058 1.00 97.62 124 ALA A C 1
ATOM 983 O O . ALA A 1 124 ? 18.640 -5.564 -37.119 1.00 97.62 124 ALA A O 1
ATOM 984 N N . LEU A 1 125 ? 19.962 -3.985 -38.017 1.00 96.06 125 LEU A N 1
ATOM 985 C CA . LEU A 1 125 ? 20.821 -3.881 -36.836 1.00 96.06 125 LEU A CA 1
ATOM 986 C C . LEU A 1 125 ? 20.079 -3.231 -35.663 1.00 96.06 125 LEU A C 1
ATOM 988 O O . LEU A 1 125 ? 20.202 -3.702 -34.536 1.00 96.06 125 LEU A O 1
ATOM 992 N N . LEU A 1 126 ? 19.303 -2.175 -35.920 1.00 96.31 126 LEU A N 1
ATOM 993 C CA . LEU A 1 126 ? 18.511 -1.496 -34.899 1.00 96.31 126 LEU A CA 1
ATOM 994 C C . LEU A 1 126 ? 17.518 -2.461 -34.242 1.00 96.31 126 LEU A C 1
ATOM 996 O O . LEU A 1 126 ? 17.505 -2.561 -33.018 1.00 96.31 126 LEU A O 1
ATOM 1000 N N . ASP A 1 127 ? 16.760 -3.207 -35.044 1.00 96.62 127 ASP A N 1
ATOM 1001 C CA . ASP A 1 127 ? 15.786 -4.192 -34.569 1.00 96.62 127 ASP A CA 1
ATOM 1002 C C . ASP A 1 127 ? 16.467 -5.312 -33.778 1.00 96.62 127 ASP A C 1
ATOM 1004 O O . ASP A 1 127 ? 15.994 -5.693 -32.710 1.00 96.62 127 ASP A O 1
ATOM 1008 N N . SER A 1 128 ? 17.618 -5.806 -34.247 1.00 96.50 128 SER A N 1
ATOM 1009 C CA . SER A 1 128 ? 18.381 -6.826 -33.521 1.00 96.50 128 SER A CA 1
ATOM 1010 C C . SER A 1 128 ? 18.862 -6.323 -32.158 1.00 96.50 128 SER A C 1
ATOM 1012 O O . SER A 1 128 ? 18.780 -7.051 -31.171 1.00 96.50 128 SER A O 1
ATOM 1014 N N . VAL A 1 129 ? 19.390 -5.100 -32.093 1.00 95.75 129 VAL A N 1
ATOM 1015 C CA . VAL A 1 129 ? 19.936 -4.526 -30.858 1.00 95.75 129 VAL A CA 1
ATOM 1016 C C . VAL A 1 129 ? 18.817 -4.193 -29.872 1.00 95.75 129 VAL A C 1
ATOM 1018 O O . VAL A 1 129 ? 18.920 -4.527 -28.691 1.00 95.75 129 VAL A O 1
ATOM 1021 N N . LEU A 1 130 ? 17.734 -3.569 -30.343 1.00 95.25 130 LEU A N 1
ATOM 1022 C CA . LEU A 1 130 ? 16.571 -3.269 -29.507 1.00 95.25 130 LEU A CA 1
ATOM 1023 C C . LEU A 1 130 ? 15.868 -4.547 -29.046 1.00 95.25 130 LEU A C 1
ATOM 1025 O O . LEU A 1 130 ? 15.524 -4.637 -27.875 1.00 95.25 130 LEU A O 1
ATOM 1029 N N . GLY A 1 131 ? 15.767 -5.572 -29.895 1.00 96.50 131 GLY A N 1
ATOM 1030 C CA . GLY A 1 131 ? 15.203 -6.868 -29.516 1.00 96.50 131 GLY A CA 1
ATOM 1031 C C . GLY A 1 131 ? 15.970 -7.553 -28.381 1.00 96.50 131 GLY A C 1
ATOM 1032 O O . GLY A 1 131 ? 15.356 -8.152 -27.497 1.00 96.50 131 GLY A O 1
ATOM 1033 N N . VAL A 1 132 ? 17.304 -7.421 -28.344 1.00 95.44 132 VAL A N 1
ATOM 1034 C CA . VAL A 1 132 ? 18.116 -7.883 -27.204 1.00 95.44 132 VAL A CA 1
ATOM 1035 C C . VAL A 1 132 ? 17.809 -7.067 -25.950 1.00 95.44 132 VAL A C 1
ATOM 1037 O O . VAL A 1 132 ? 17.593 -7.654 -24.892 1.00 95.44 132 VAL A O 1
ATOM 1040 N N . VAL A 1 133 ? 17.762 -5.734 -26.051 1.00 95.06 133 VAL A N 1
ATOM 1041 C CA . VAL A 1 133 ? 17.418 -4.862 -24.914 1.00 95.06 133 VAL A CA 1
ATOM 1042 C C . VAL A 1 133 ? 16.039 -5.210 -24.356 1.00 95.06 133 VAL A C 1
ATOM 1044 O O . VAL A 1 133 ? 15.917 -5.379 -23.148 1.00 95.06 133 VAL A O 1
ATOM 1047 N N . ASP A 1 134 ? 15.033 -5.367 -25.213 1.00 93.62 134 ASP A N 1
ATOM 1048 C CA . ASP A 1 134 ? 13.659 -5.675 -24.814 1.00 93.62 134 ASP A CA 1
ATOM 1049 C C . ASP A 1 134 ? 13.550 -7.071 -24.184 1.00 93.62 134 ASP A C 1
ATOM 1051 O O . ASP A 1 134 ? 12.896 -7.232 -23.155 1.00 93.62 134 ASP A O 1
ATOM 1055 N N . SER A 1 135 ? 14.249 -8.070 -24.736 1.00 94.69 135 SER A N 1
ATOM 1056 C CA . SER A 1 135 ? 14.282 -9.427 -24.167 1.00 94.69 135 SER A CA 1
ATOM 1057 C C . SER A 1 135 ? 14.950 -9.459 -22.792 1.00 94.69 135 SER A C 1
ATOM 1059 O O . SER A 1 135 ? 14.491 -10.160 -21.895 1.00 94.69 135 SER A O 1
ATOM 1061 N N . LEU A 1 136 ? 16.038 -8.704 -22.614 1.00 93.44 136 LEU A N 1
ATOM 1062 C CA . LEU A 1 136 ? 16.726 -8.602 -21.327 1.00 93.44 136 LEU A CA 1
ATOM 1063 C C . LEU A 1 136 ? 15.926 -7.788 -20.313 1.00 93.44 136 LEU A C 1
ATOM 1065 O O . LEU A 1 136 ? 15.961 -8.107 -19.130 1.00 93.44 136 LEU A O 1
ATOM 1069 N N . TYR A 1 137 ? 15.209 -6.764 -20.774 1.00 91.94 137 TYR A N 1
ATOM 1070 C CA . TYR A 1 137 ? 14.316 -5.966 -19.945 1.00 91.94 137 TYR A CA 1
ATOM 1071 C C . TYR A 1 137 ? 13.172 -6.835 -19.412 1.00 91.94 137 TYR A C 1
ATOM 1073 O O . TYR A 1 137 ? 13.034 -6.957 -18.208 1.00 91.94 137 TYR A O 1
ATOM 1081 N N . ALA A 1 138 ? 12.493 -7.605 -20.269 1.00 89.50 138 ALA A N 1
ATOM 1082 C CA . ALA A 1 138 ? 11.429 -8.531 -19.855 1.00 89.50 138 ALA A CA 1
ATOM 1083 C C . ALA A 1 138 ? 11.864 -9.626 -18.852 1.00 89.50 138 ALA A C 1
ATOM 1085 O O . ALA A 1 138 ? 11.018 -10.276 -18.239 1.00 89.50 138 ALA A O 1
ATOM 1086 N N . LEU A 1 139 ? 13.170 -9.868 -18.708 1.00 90.25 139 LEU A N 1
ATOM 1087 C CA . LEU A 1 139 ? 13.755 -10.816 -17.754 1.00 90.25 139 LEU A CA 1
ATOM 1088 C C . LEU A 1 139 ? 14.462 -10.117 -16.581 1.00 90.25 139 LEU A C 1
ATOM 1090 O O . LEU A 1 139 ? 15.083 -10.789 -15.752 1.00 90.25 139 LEU A O 1
ATOM 1094 N N . ALA A 1 140 ? 14.431 -8.785 -16.524 1.00 87.50 140 ALA A N 1
ATOM 1095 C CA . ALA A 1 140 ? 15.171 -8.022 -15.539 1.00 87.50 140 ALA A CA 1
ATOM 1096 C C . ALA A 1 140 ? 14.566 -8.230 -14.140 1.00 87.50 140 ALA A C 1
ATOM 1098 O O . ALA A 1 140 ? 13.375 -7.997 -13.925 1.00 87.50 140 ALA A O 1
ATOM 1099 N N . PRO A 1 141 ? 15.366 -8.648 -13.145 1.00 86.25 141 PRO A N 1
ATOM 1100 C CA . PRO A 1 141 ? 14.889 -8.699 -11.774 1.00 86.25 141 PRO A CA 1
ATOM 1101 C C . PRO A 1 141 ? 14.679 -7.278 -11.236 1.00 86.25 141 PRO A C 1
ATOM 1103 O O . PRO A 1 141 ? 15.470 -6.374 -11.508 1.00 86.25 141 PRO A O 1
ATOM 1106 N N . GLY A 1 142 ? 13.651 -7.102 -10.406 1.00 84.69 142 GLY A N 1
ATOM 1107 C CA . GLY A 1 142 ? 13.401 -5.842 -9.702 1.00 84.69 142 GLY A CA 1
ATOM 1108 C C . GLY A 1 142 ? 12.625 -4.795 -10.499 1.00 84.69 142 GLY A C 1
ATOM 1109 O O . GLY A 1 142 ? 12.546 -3.653 -10.051 1.00 84.69 142 GLY A O 1
ATOM 1110 N N . GLU A 1 143 ? 12.042 -5.158 -11.642 1.00 86.81 143 GLU A N 1
ATOM 1111 C CA . GLU A 1 143 ? 11.014 -4.327 -12.268 1.00 86.81 143 GLU A CA 1
ATOM 1112 C C . GLU A 1 143 ? 9.829 -4.108 -11.326 1.00 86.81 143 GLU A C 1
ATOM 1114 O O . GLU A 1 143 ? 9.473 -4.968 -10.517 1.00 86.81 143 GLU A O 1
ATOM 1119 N N . PHE A 1 144 ? 9.202 -2.942 -11.450 1.00 88.94 144 PHE A N 1
ATOM 1120 C CA . PHE A 1 144 ? 8.047 -2.573 -10.649 1.00 88.94 144 PHE A CA 1
ATOM 1121 C C . PHE A 1 144 ? 6.929 -2.037 -11.535 1.00 88.94 144 PHE A C 1
ATOM 1123 O O . PHE A 1 144 ? 7.025 -0.949 -12.103 1.00 88.94 144 PHE A O 1
ATOM 1130 N N . PHE A 1 145 ? 5.841 -2.795 -11.604 1.00 89.19 145 PHE A N 1
ATOM 1131 C CA . PHE A 1 145 ? 4.588 -2.374 -12.212 1.00 89.19 145 PHE A CA 1
ATOM 1132 C C . PHE A 1 145 ? 3.452 -2.650 -11.238 1.00 89.19 145 PHE A C 1
ATOM 1134 O O . PHE A 1 145 ? 3.400 -3.707 -10.607 1.00 89.19 145 PHE A O 1
ATOM 1141 N N . LEU A 1 146 ? 2.538 -1.695 -11.115 1.00 88.94 146 LEU A N 1
ATOM 1142 C CA . LEU A 1 146 ? 1.301 -1.898 -10.383 1.00 88.94 146 LEU A CA 1
ATOM 1143 C C . LEU A 1 146 ? 0.411 -2.839 -11.206 1.00 88.94 146 LEU A C 1
ATOM 1145 O O . LEU A 1 146 ? 0.191 -2.575 -12.391 1.00 88.94 146 LEU A O 1
ATOM 1149 N N . PRO A 1 147 ? -0.124 -3.914 -10.606 1.00 89.81 147 PRO A N 1
ATOM 1150 C CA . PRO A 1 147 ? -0.998 -4.839 -11.315 1.00 89.81 147 PRO A CA 1
ATOM 1151 C C . PRO A 1 147 ? -2.249 -4.171 -11.878 1.00 89.81 147 PRO A C 1
ATOM 1153 O O . PRO A 1 147 ? -2.659 -3.085 -11.452 1.00 89.81 147 PRO A O 1
ATOM 1156 N N . GLU A 1 148 ? -2.870 -4.850 -12.839 1.00 87.25 148 GLU A N 1
ATOM 1157 C CA . GLU A 1 148 ? -4.082 -4.376 -13.498 1.00 87.25 148 GLU A CA 1
ATOM 1158 C C . GLU A 1 148 ? -5.164 -3.991 -12.472 1.00 87.25 148 GLU A C 1
ATOM 1160 O O . GLU A 1 148 ? -5.378 -4.672 -11.469 1.00 87.25 148 GLU A O 1
ATOM 1165 N N . GLY A 1 149 ? -5.806 -2.840 -12.686 1.00 87.88 149 GLY A N 1
ATOM 1166 C CA . GLY A 1 149 ? -6.818 -2.283 -11.783 1.00 87.88 149 GLY A CA 1
ATOM 1167 C C . GLY A 1 149 ? -6.281 -1.665 -10.483 1.00 87.88 149 GLY A C 1
ATOM 1168 O O . GLY A 1 149 ? -6.977 -0.855 -9.869 1.00 87.88 149 GLY A O 1
ATOM 1169 N N . LEU A 1 150 ? -5.040 -1.946 -10.060 1.00 92.06 150 LEU A N 1
ATOM 1170 C CA . LEU A 1 150 ? -4.516 -1.398 -8.802 1.00 92.06 150 LEU A CA 1
ATOM 1171 C C . LEU A 1 150 ? -4.254 0.109 -8.889 1.00 92.06 150 LEU A C 1
ATOM 1173 O O . LEU A 1 150 ? -4.528 0.835 -7.932 1.00 92.06 150 LEU A O 1
ATOM 1177 N N . LYS A 1 151 ? -3.784 0.603 -10.044 1.00 93.25 151 LYS A N 1
ATOM 1178 C CA . LYS A 1 151 ? -3.654 2.052 -10.274 1.00 93.25 151 LYS A CA 1
ATOM 1179 C C . LYS A 1 151 ? -4.987 2.768 -10.104 1.00 93.25 151 LYS A C 1
ATOM 1181 O O . LYS A 1 151 ? -5.044 3.795 -9.435 1.00 93.25 151 LYS A O 1
ATOM 1186 N N . GLU A 1 152 ? -6.048 2.201 -10.675 1.00 93.19 152 GLU A N 1
ATOM 1187 C CA . GLU A 1 152 ? -7.399 2.739 -10.555 1.00 93.19 152 GLU A CA 1
ATOM 1188 C C . GLU A 1 152 ? -7.847 2.736 -9.093 1.00 93.19 152 GLU A C 1
ATOM 1190 O O . GLU A 1 152 ? -8.228 3.785 -8.578 1.00 93.19 152 GLU A O 1
ATOM 1195 N N . ALA A 1 153 ? -7.690 1.613 -8.385 1.00 92.75 153 ALA A N 1
ATOM 1196 C CA . ALA A 1 153 ? -8.038 1.511 -6.970 1.00 92.75 153 ALA A CA 1
ATOM 1197 C C . ALA A 1 153 ? -7.304 2.555 -6.104 1.00 92.75 153 ALA A C 1
ATOM 1199 O O . ALA A 1 153 ? -7.937 3.258 -5.312 1.00 92.75 153 ALA A O 1
ATOM 1200 N N . TYR A 1 154 ? -5.989 2.715 -6.286 1.00 95.50 154 TYR A N 1
ATOM 1201 C CA . TYR A 1 154 ? -5.197 3.727 -5.578 1.00 95.50 154 TYR A CA 1
ATOM 1202 C C . TYR A 1 154 ? -5.537 5.160 -5.976 1.00 95.50 154 TYR A C 1
ATOM 1204 O O . TYR A 1 154 ? -5.406 6.059 -5.143 1.00 95.50 154 TYR A O 1
ATOM 1212 N N . SER A 1 155 ? -5.984 5.393 -7.208 1.00 93.12 155 SER A N 1
ATOM 1213 C CA . SER A 1 155 ? -6.398 6.727 -7.641 1.00 93.12 155 SER A CA 1
ATOM 1214 C C . SER A 1 155 ? -7.805 7.115 -7.198 1.00 93.12 155 SER A C 1
ATOM 1216 O O . SER A 1 155 ? -8.030 8.278 -6.889 1.00 93.12 155 SER A O 1
ATOM 1218 N N . THR A 1 156 ? -8.725 6.152 -7.122 1.00 92.44 156 THR A N 1
ATOM 1219 C CA . THR A 1 156 ? -10.147 6.402 -6.852 1.00 92.44 156 THR A CA 1
ATOM 1220 C C . THR A 1 156 ? -10.483 6.296 -5.372 1.00 92.44 156 THR A C 1
ATOM 1222 O O . THR A 1 156 ? -11.259 7.093 -4.857 1.00 92.44 156 THR A O 1
ATOM 1225 N N . PHE A 1 157 ? -9.923 5.304 -4.678 1.00 92.88 157 PHE A N 1
ATOM 1226 C CA . PHE A 1 157 ? -10.240 5.036 -3.271 1.00 92.88 157 PHE A CA 1
ATOM 1227 C C . PHE A 1 157 ? -9.053 5.292 -2.347 1.00 92.88 157 PHE A C 1
ATOM 1229 O O . PHE A 1 157 ? -9.233 5.491 -1.148 1.00 92.88 157 PHE A O 1
ATOM 1236 N N . GLY A 1 158 ? -7.839 5.290 -2.892 1.00 94.88 158 GLY A N 1
ATOM 1237 C CA . GLY A 1 158 ? -6.615 5.448 -2.128 1.00 94.88 158 GLY A CA 1
ATOM 1238 C C . GLY A 1 158 ? -6.047 4.143 -1.586 1.00 94.88 158 GLY A C 1
ATOM 1239 O O . GLY A 1 158 ? -6.569 3.049 -1.802 1.00 94.88 158 GLY A O 1
ATOM 1240 N N . GLY A 1 159 ? -4.914 4.264 -0.902 1.00 96.69 159 GLY A N 1
ATOM 1241 C CA . GLY A 1 159 ? -4.204 3.125 -0.336 1.00 96.69 159 GLY A CA 1
ATOM 1242 C C . GLY A 1 159 ? -2.878 3.496 0.314 1.00 96.69 159 GLY A C 1
ATOM 1243 O O . GLY A 1 159 ? -2.617 4.668 0.603 1.00 96.69 159 GLY A O 1
ATOM 1244 N N . LEU A 1 160 ? -2.054 2.479 0.557 1.00 96.88 160 LEU A N 1
ATOM 1245 C CA . LEU A 1 160 ? -0.762 2.551 1.232 1.00 96.88 160 LEU A CA 1
ATOM 1246 C C . LEU A 1 160 ? 0.252 1.623 0.557 1.00 96.88 160 LEU A C 1
ATOM 1248 O O . LEU A 1 160 ? 0.724 0.671 1.168 1.00 96.88 160 LEU A O 1
ATOM 1252 N N . HIS A 1 161 ? 0.636 1.933 -0.685 1.00 93.81 161 HIS A N 1
ATOM 1253 C CA . HIS A 1 161 ? 1.504 1.048 -1.481 1.00 93.81 161 HIS A CA 1
ATOM 1254 C C . HIS A 1 161 ? 2.811 0.626 -0.778 1.00 93.81 161 HIS A C 1
ATOM 1256 O O . HIS A 1 161 ? 3.380 -0.411 -1.083 1.00 93.81 161 HIS A O 1
ATOM 1262 N N . HIS A 1 162 ? 3.327 1.447 0.143 1.00 92.94 162 HIS A N 1
ATOM 1263 C CA . HIS A 1 162 ? 4.579 1.183 0.856 1.00 92.94 162 HIS A CA 1
ATOM 1264 C C . HIS A 1 162 ? 4.460 0.060 1.897 1.00 92.94 162 HIS A C 1
ATOM 1266 O O . HIS A 1 162 ? 5.465 -0.317 2.487 1.00 92.94 162 HIS A O 1
ATOM 1272 N N . LEU A 1 163 ? 3.246 -0.435 2.150 1.00 96.50 163 LEU A N 1
ATOM 1273 C CA . LEU A 1 163 ? 2.992 -1.600 2.994 1.00 96.50 163 LEU A CA 1
ATOM 1274 C C . LEU A 1 163 ? 2.833 -2.891 2.170 1.00 96.50 163 LEU A C 1
ATOM 1276 O O . LEU A 1 163 ? 2.822 -3.982 2.742 1.00 96.50 163 LEU A O 1
ATOM 1280 N N . ASP A 1 164 ? 2.700 -2.793 0.842 1.00 94.38 164 ASP A N 1
ATOM 1281 C CA . ASP A 1 164 ? 2.542 -3.957 -0.037 1.00 94.38 164 ASP A CA 1
ATOM 1282 C C . ASP A 1 164 ? 3.781 -4.853 0.029 1.00 94.38 164 ASP A C 1
ATOM 1284 O O . ASP A 1 164 ? 4.909 -4.373 -0.038 1.00 94.38 164 ASP A O 1
ATOM 1288 N N . GLY A 1 165 ? 3.567 -6.160 0.203 1.00 92.44 165 GLY A N 1
ATOM 1289 C CA . GLY A 1 165 ? 4.652 -7.132 0.399 1.00 92.44 165 GLY A CA 1
ATOM 1290 C C . GLY A 1 165 ? 5.349 -7.062 1.766 1.00 92.44 165 GLY A C 1
ATOM 1291 O O . GLY A 1 165 ? 6.223 -7.879 2.036 1.00 92.44 165 GLY A O 1
ATOM 1292 N N . GLU A 1 166 ? 4.947 -6.134 2.639 1.00 95.44 166 GLU A N 1
ATOM 1293 C CA . GLU A 1 166 ? 5.590 -5.875 3.936 1.00 95.44 166 GLU A CA 1
ATOM 1294 C C . GLU A 1 166 ? 4.705 -6.229 5.140 1.00 95.44 166 GLU A C 1
ATOM 1296 O O . GLU A 1 166 ? 5.208 -6.474 6.244 1.00 95.44 166 GLU A O 1
ATOM 1301 N N . TYR A 1 167 ? 3.388 -6.258 4.929 1.00 97.69 167 TYR A N 1
ATOM 1302 C CA . TYR A 1 167 ? 2.373 -6.579 5.929 1.00 97.69 167 TYR A CA 1
ATOM 1303 C C . TYR A 1 167 ? 1.359 -7.576 5.358 1.00 97.69 167 TYR A C 1
ATOM 1305 O O . TYR A 1 167 ? 1.004 -7.533 4.178 1.00 97.69 167 TYR A O 1
ATOM 1313 N N . THR A 1 168 ? 0.888 -8.493 6.205 1.00 98.06 168 THR A N 1
ATOM 1314 C CA . THR A 1 168 ? -0.072 -9.527 5.805 1.00 98.06 168 THR A CA 1
ATOM 1315 C C . THR A 1 168 ? -1.457 -8.914 5.617 1.00 98.06 168 THR A C 1
ATOM 1317 O O . THR A 1 168 ? -2.149 -8.625 6.594 1.00 98.06 168 THR A O 1
ATOM 1320 N N . VAL A 1 169 ? -1.886 -8.762 4.365 1.00 98.44 169 VAL A N 1
ATOM 1321 C CA . VAL A 1 169 ? -3.285 -8.488 4.009 1.00 98.44 169 VAL A CA 1
ATOM 1322 C C . VAL A 1 169 ? -4.046 -9.810 3.994 1.00 98.44 169 VAL A C 1
ATOM 1324 O O . VAL A 1 169 ? -3.657 -10.748 3.292 1.00 98.44 169 VAL A O 1
ATOM 1327 N N . PHE A 1 170 ? -5.137 -9.901 4.752 1.00 97.44 170 PHE A N 1
ATOM 1328 C CA . PHE A 1 170 ? -5.919 -11.136 4.900 1.00 97.44 170 PHE A CA 1
ATOM 1329 C C . PHE A 1 170 ? -7.410 -10.987 4.590 1.00 97.44 170 PHE A C 1
ATOM 1331 O O . PHE A 1 170 ? -8.130 -11.981 4.589 1.00 97.44 170 PHE A O 1
ATOM 1338 N N . GLY A 1 171 ? -7.866 -9.782 4.262 1.00 97.31 171 GLY A N 1
ATOM 1339 C CA . GLY A 1 171 ? -9.225 -9.549 3.796 1.00 97.31 171 GLY A CA 1
ATOM 1340 C C . GLY A 1 171 ? -9.398 -8.152 3.221 1.00 97.31 171 GLY A C 1
ATOM 1341 O O . GLY A 1 171 ? -8.447 -7.374 3.134 1.00 97.31 171 GLY A O 1
ATOM 1342 N N . GLU A 1 172 ? -10.629 -7.827 2.856 1.00 97.00 172 GLU A N 1
ATOM 1343 C CA . GLU A 1 172 ? -11.017 -6.495 2.412 1.00 97.00 172 GLU A CA 1
ATOM 1344 C C . GLU A 1 172 ? -12.467 -6.199 2.788 1.00 97.00 172 GLU A C 1
ATOM 1346 O O . GLU A 1 172 ? -13.291 -7.100 2.941 1.00 97.00 172 GLU A O 1
ATOM 1351 N N . VAL A 1 173 ? -12.767 -4.917 2.955 1.00 97.31 173 VAL A N 1
ATOM 1352 C CA . VAL A 1 173 ? -14.120 -4.412 3.156 1.00 97.31 173 VAL A CA 1
ATOM 1353 C C . VAL A 1 173 ? -14.837 -4.384 1.808 1.00 97.31 173 VAL A C 1
ATOM 1355 O O . VAL A 1 173 ? -14.428 -3.658 0.903 1.00 97.31 173 VAL A O 1
ATOM 1358 N N . THR A 1 174 ? -15.919 -5.149 1.690 1.00 96.25 174 THR A N 1
ATOM 1359 C CA . THR A 1 174 ? -16.769 -5.204 0.489 1.00 96.25 174 THR A CA 1
ATOM 1360 C C . THR A 1 174 ? -17.929 -4.208 0.539 1.00 96.25 174 THR A C 1
ATOM 1362 O O . THR A 1 174 ? -18.361 -3.713 -0.498 1.00 96.25 174 THR A O 1
ATOM 1365 N N . GLU A 1 175 ? -18.397 -3.856 1.739 1.00 96.25 175 GLU A N 1
ATOM 1366 C CA . GLU A 1 175 ? -19.486 -2.905 1.976 1.00 96.25 175 GLU A CA 1
ATOM 1367 C C . GLU A 1 175 ? -19.159 -1.974 3.151 1.00 96.25 175 GLU A C 1
ATOM 1369 O O . GLU A 1 175 ? -18.493 -2.364 4.108 1.00 96.25 175 GLU A O 1
ATOM 1374 N N . GLY A 1 176 ? -19.643 -0.728 3.102 1.00 96.62 176 GLY A N 1
ATOM 1375 C CA . GLY A 1 176 ? -19.433 0.244 4.183 1.00 96.62 176 GLY A CA 1
ATOM 1376 C C . GLY A 1 176 ? -18.073 0.950 4.157 1.00 96.62 176 GLY A C 1
ATOM 1377 O O . GLY A 1 176 ? -17.569 1.358 5.204 1.00 96.62 176 GLY A O 1
ATOM 1378 N N . LEU A 1 177 ? -17.470 1.134 2.975 1.00 96.31 177 LEU A N 1
ATOM 1379 C CA . LEU A 1 177 ? -16.236 1.923 2.825 1.00 96.31 177 LEU A CA 1
ATOM 1380 C C . LEU A 1 177 ? -16.380 3.365 3.349 1.00 96.31 177 LEU A C 1
ATOM 1382 O O . LEU A 1 177 ? -15.410 3.927 3.848 1.00 96.31 177 LEU A O 1
ATOM 1386 N N . ASP A 1 178 ? -17.577 3.954 3.305 1.00 96.75 178 ASP A N 1
ATOM 1387 C CA . ASP A 1 178 ? -17.864 5.285 3.859 1.00 96.75 178 ASP A CA 1
ATOM 1388 C C . ASP A 1 178 ? -17.784 5.323 5.397 1.00 96.75 178 ASP A C 1
ATOM 1390 O O . ASP A 1 178 ? -17.524 6.368 5.999 1.00 96.75 178 ASP A O 1
ATOM 1394 N N . VAL A 1 179 ? -17.984 4.181 6.063 1.00 97.94 179 VAL A N 1
ATOM 1395 C CA . VAL A 1 179 ? -17.843 4.065 7.521 1.00 97.94 179 VAL A CA 1
ATOM 1396 C C . VAL A 1 179 ? -16.379 4.223 7.932 1.00 97.94 179 VAL A C 1
ATOM 1398 O O . VAL A 1 179 ? -16.103 4.824 8.971 1.00 97.94 179 VAL A O 1
ATOM 1401 N N . ILE A 1 180 ? -15.439 3.768 7.095 1.00 97.81 180 ILE A N 1
ATOM 1402 C CA . ILE A 1 180 ? -13.998 3.987 7.291 1.00 97.81 180 ILE A CA 1
ATOM 1403 C C . ILE A 1 180 ? -13.717 5.493 7.355 1.00 97.81 180 ILE A C 1
ATOM 1405 O O . ILE A 1 180 ? -13.069 5.952 8.294 1.00 97.81 180 ILE A O 1
ATOM 1409 N N . ASP A 1 181 ? -14.271 6.277 6.426 1.00 97.62 181 ASP A N 1
ATOM 1410 C CA . ASP A 1 181 ? -14.083 7.734 6.390 1.00 97.62 181 ASP A CA 1
ATOM 1411 C C . ASP A 1 181 ? -14.650 8.418 7.634 1.00 97.62 181 ASP A C 1
ATOM 1413 O O . ASP A 1 181 ? -14.006 9.286 8.228 1.00 97.62 181 ASP A O 1
ATOM 1417 N N . LYS A 1 182 ? -15.841 7.993 8.072 1.00 98.12 182 LYS A N 1
ATOM 1418 C CA . LYS A 1 182 ? -16.484 8.518 9.284 1.00 98.12 182 LYS A CA 1
ATOM 1419 C C . LYS A 1 182 ? -15.639 8.260 10.529 1.00 98.12 182 LYS A C 1
ATOM 1421 O O . LYS A 1 182 ? -15.483 9.163 11.347 1.00 98.12 182 LYS A O 1
ATOM 1426 N N . ILE A 1 183 ? -15.073 7.059 10.670 1.00 98.00 183 ILE A N 1
ATOM 1427 C CA . ILE A 1 183 ? -14.193 6.731 11.799 1.00 98.00 183 ILE A CA 1
ATOM 1428 C C . ILE A 1 183 ? -12.880 7.520 11.697 1.00 98.00 183 ILE A C 1
ATOM 1430 O O . ILE A 1 183 ? -12.434 8.088 12.690 1.00 98.00 183 ILE A O 1
ATOM 1434 N N . ALA A 1 184 ? -12.280 7.612 10.507 1.00 97.81 184 ALA A N 1
ATOM 1435 C CA . ALA A 1 184 ? -11.035 8.349 10.284 1.00 97.81 184 ALA A CA 1
ATOM 1436 C C . ALA A 1 184 ? -11.160 9.871 10.487 1.00 97.81 184 ALA A C 1
ATOM 1438 O O . ALA A 1 184 ? -10.147 10.552 10.661 1.00 97.81 184 ALA A O 1
ATOM 1439 N N . ALA A 1 185 ? -12.381 10.410 10.450 1.00 97.88 185 ALA A N 1
ATOM 1440 C CA . ALA A 1 185 ? -12.680 11.815 10.708 1.00 97.88 185 ALA A CA 1
ATOM 1441 C C . ALA A 1 185 ? -12.877 12.149 12.199 1.00 97.88 185 ALA A C 1
ATOM 1443 O O . ALA A 1 185 ? -13.005 13.329 12.533 1.00 97.88 185 ALA A O 1
ATOM 1444 N N . LEU A 1 186 ? -12.912 11.153 13.093 1.00 97.44 186 LEU A N 1
ATOM 1445 C CA . LEU A 1 186 ? -13.068 11.393 14.527 1.00 97.44 186 LEU A CA 1
ATOM 1446 C C . LEU A 1 186 ? -11.885 12.210 15.078 1.00 97.44 186 LEU A C 1
ATOM 1448 O O . LEU A 1 186 ? -10.735 11.918 14.743 1.00 97.44 186 LEU A O 1
ATOM 1452 N N . PRO A 1 187 ? -12.128 13.195 15.964 1.00 97.38 187 PRO A N 1
ATOM 1453 C CA . PRO A 1 187 ? -11.059 13.841 16.714 1.00 97.38 187 PRO A CA 1
ATOM 1454 C C . PRO A 1 187 ? -10.283 12.805 17.528 1.00 97.38 187 PRO A C 1
ATOM 1456 O O . PRO A 1 187 ? -10.885 11.970 18.210 1.00 97.38 187 PRO A O 1
ATOM 1459 N N . VAL A 1 188 ? -8.956 12.877 17.478 1.00 96.56 188 VAL A N 1
ATOM 1460 C CA . VAL A 1 188 ? -8.060 11.977 18.211 1.00 96.56 188 VAL A CA 1
ATOM 1461 C C . VAL A 1 188 ? -7.244 12.732 19.257 1.00 96.56 188 VAL A C 1
ATOM 1463 O O . VAL A 1 188 ? -7.112 13.956 19.196 1.00 96.56 188 VAL A O 1
ATOM 1466 N N . ASP A 1 189 ? -6.729 12.011 20.246 1.00 94.38 189 ASP A N 1
ATOM 1467 C CA . ASP A 1 189 ? -5.753 12.522 21.207 1.00 94.38 189 ASP A CA 1
ATOM 1468 C C . ASP A 1 189 ? -4.307 12.438 20.670 1.00 94.38 189 ASP A C 1
ATOM 1470 O O . ASP A 1 189 ? -4.063 12.065 19.519 1.00 94.38 189 ASP A O 1
ATOM 1474 N N . GLY A 1 190 ? -3.327 12.791 21.510 1.00 93.12 190 GLY A N 1
ATOM 1475 C CA . GLY A 1 190 ? -1.904 12.756 21.150 1.00 93.12 190 GLY A CA 1
ATOM 1476 C C . GLY A 1 190 ? -1.364 11.363 20.797 1.00 93.12 190 GLY A C 1
ATOM 1477 O O . GLY A 1 190 ? -0.341 11.267 20.126 1.00 93.12 190 GLY A O 1
ATOM 1478 N N . ASN A 1 191 ? -2.069 10.294 21.176 1.00 91.69 191 ASN A N 1
ATOM 1479 C CA . ASN A 1 191 ? -1.722 8.907 20.861 1.00 91.69 191 ASN A CA 1
ATOM 1480 C C . ASN A 1 191 ? -2.497 8.380 19.646 1.00 91.69 191 ASN A C 1
ATOM 1482 O O . ASN A 1 191 ? -2.459 7.187 19.348 1.00 91.69 191 ASN A O 1
ATOM 1486 N N . SER A 1 192 ? -3.190 9.263 18.917 1.00 95.81 192 SER A N 1
ATOM 1487 C CA . SER A 1 192 ? -4.087 8.911 17.812 1.00 95.81 192 SER A CA 1
ATOM 1488 C C . SER A 1 192 ? -5.293 8.063 18.239 1.00 95.81 192 SER A C 1
ATOM 1490 O O . SER A 1 192 ? -5.930 7.439 17.390 1.00 95.81 192 SER A O 1
ATOM 1492 N N . ARG A 1 193 ? -5.648 8.029 19.529 1.00 95.75 193 ARG A N 1
ATOM 1493 C CA . ARG A 1 193 ? -6.869 7.360 19.988 1.00 95.75 193 ARG A CA 1
ATOM 1494 C C . ARG A 1 193 ? -8.068 8.290 19.778 1.00 95.75 193 ARG A C 1
ATOM 1496 O O . ARG A 1 193 ? -7.993 9.454 20.170 1.00 95.75 193 ARG A O 1
ATOM 1503 N N . PRO A 1 194 ? -9.193 7.819 19.207 1.00 95.50 194 PRO A N 1
ATOM 1504 C CA . PRO A 1 194 ? -10.413 8.618 19.116 1.00 95.50 194 PRO A CA 1
ATOM 1505 C C . PRO A 1 194 ? -10.879 9.131 20.483 1.00 95.50 194 PRO A C 1
ATOM 1507 O O . PRO A 1 194 ? -11.015 8.354 21.426 1.00 95.50 194 PRO A O 1
ATOM 1510 N N . GLN A 1 195 ? -11.181 10.429 20.579 1.00 94.50 195 GLN A N 1
ATOM 1511 C CA . GLN A 1 195 ? -11.740 11.042 21.793 1.00 94.50 195 GLN A CA 1
ATOM 1512 C C . GLN A 1 195 ? -13.139 10.498 22.105 1.00 94.50 195 GLN A C 1
ATOM 1514 O O . GLN A 1 195 ? -13.533 10.384 23.263 1.00 94.50 195 GLN A O 1
ATOM 1519 N N . THR A 1 196 ? -13.887 10.149 21.057 1.00 93.50 196 THR A N 1
ATOM 1520 C CA . THR A 1 196 ? -15.114 9.357 21.152 1.00 93.50 196 THR A CA 1
ATOM 1521 C C . THR A 1 196 ? -14.816 7.954 20.643 1.00 93.50 196 THR A C 1
ATOM 1523 O O . THR A 1 196 ? -14.485 7.782 19.472 1.00 93.50 196 THR A O 1
ATOM 1526 N N . ASP A 1 197 ? -14.927 6.955 21.518 1.00 92.94 197 ASP A N 1
ATOM 1527 C CA . ASP A 1 197 ? -14.595 5.569 21.186 1.00 92.94 197 ASP A CA 1
ATOM 1528 C C . ASP A 1 197 ? -15.428 5.042 19.997 1.00 92.94 197 ASP A C 1
ATOM 1530 O O . ASP A 1 197 ? -16.648 4.888 20.095 1.00 92.94 197 ASP A O 1
ATOM 1534 N N . ALA A 1 198 ? -14.759 4.623 18.921 1.00 94.00 198 ALA A N 1
ATOM 1535 C CA . ALA A 1 198 ? -15.347 3.749 17.908 1.00 94.00 198 ALA A CA 1
ATOM 1536 C C . ALA A 1 198 ? -15.216 2.283 18.365 1.00 94.00 198 ALA A C 1
ATOM 1538 O O . ALA A 1 198 ? -14.109 1.753 18.519 1.00 94.00 198 ALA A O 1
ATOM 1539 N N . LYS A 1 199 ? -16.344 1.615 18.638 1.00 94.38 199 LYS A N 1
ATOM 1540 C CA . LYS A 1 199 ? -16.370 0.278 19.258 1.00 94.38 199 LYS A CA 1
ATOM 1541 C C . LYS A 1 199 ? -16.860 -0.791 18.288 1.00 94.38 199 LYS A C 1
ATOM 1543 O O . LYS A 1 199 ? -17.887 -0.634 17.642 1.00 94.38 199 LYS A O 1
ATOM 1548 N N . ILE A 1 200 ? -16.158 -1.922 18.276 1.00 94.06 200 ILE A N 1
ATOM 1549 C CA . ILE A 1 200 ? -16.645 -3.163 17.671 1.00 94.06 200 ILE A CA 1
ATOM 1550 C C . ILE A 1 200 ? -17.651 -3.763 18.655 1.00 94.06 200 ILE A C 1
ATOM 1552 O O . ILE A 1 200 ? -17.273 -4.120 19.771 1.00 94.06 200 ILE A O 1
ATOM 1556 N N . ILE A 1 201 ? -18.924 -3.821 18.265 1.00 94.12 201 ILE A N 1
ATOM 1557 C CA . ILE A 1 201 ? -20.002 -4.323 19.129 1.00 94.12 201 ILE A CA 1
ATOM 1558 C C . ILE A 1 201 ? -20.029 -5.852 19.085 1.00 94.12 201 ILE A C 1
ATOM 1560 O O . ILE A 1 201 ? -19.984 -6.504 20.128 1.00 94.12 201 ILE A O 1
ATOM 1564 N N . ARG A 1 202 ? -20.089 -6.419 17.875 1.00 94.62 202 ARG A N 1
ATOM 1565 C CA . ARG A 1 202 ? -20.097 -7.859 17.587 1.00 94.62 202 ARG A CA 1
ATOM 1566 C C . ARG A 1 202 ? -19.466 -8.115 16.221 1.00 94.62 202 ARG A C 1
ATOM 1568 O O . ARG A 1 202 ? -19.473 -7.230 15.372 1.00 94.62 202 ARG A O 1
ATOM 1575 N N . VAL A 1 203 ? -18.956 -9.327 16.039 1.00 94.12 203 VAL A N 1
ATOM 1576 C CA . VAL A 1 203 ? -18.501 -9.868 14.755 1.00 94.12 203 VAL A CA 1
ATOM 1577 C C . VAL A 1 203 ? -19.312 -11.134 14.507 1.00 94.12 203 VAL A C 1
ATOM 1579 O O . VAL A 1 203 ? -19.447 -11.952 15.417 1.00 94.12 203 VAL A O 1
ATOM 1582 N N . TYR A 1 204 ? -19.873 -11.259 13.309 1.00 96.19 204 TYR A N 1
ATOM 1583 C CA . TYR A 1 204 ? -20.566 -12.457 12.849 1.00 96.19 204 TYR A CA 1
ATOM 1584 C C . TYR A 1 204 ? -19.718 -13.106 11.758 1.00 96.19 204 TYR A C 1
ATOM 1586 O O . TYR A 1 204 ? -19.022 -12.405 11.026 1.00 96.19 204 TYR A O 1
ATOM 1594 N N . ILE A 1 205 ? -19.742 -14.433 11.708 1.00 94.44 205 ILE A N 1
ATOM 1595 C CA . ILE A 1 205 ? -19.048 -15.233 10.701 1.00 94.44 205 ILE A CA 1
ATOM 1596 C C . ILE A 1 205 ? -20.140 -15.997 9.958 1.00 94.44 205 ILE A C 1
ATOM 1598 O O . ILE A 1 205 ? -21.032 -16.548 10.611 1.00 94.44 205 ILE A O 1
ATOM 1602 N N . GLU A 1 206 ? -20.083 -15.959 8.632 1.00 83.81 206 GLU A N 1
ATOM 1603 C CA . GLU A 1 206 ? -20.979 -16.694 7.733 1.00 83.81 206 GLU A CA 1
ATOM 1604 C C . GLU A 1 206 ? -20.478 -18.118 7.476 1.00 83.81 206 GLU A C 1
ATOM 1606 O O . GLU A 1 206 ? -19.241 -18.313 7.407 1.00 83.81 206 GLU A O 1
#

Foldseek 3Di:
DQFFFAFQFKGKDQWPCPVVNDPPDDTPDFDPPDWAQADADPPAFFFAQFKFFDDDDCVVCVSLTGRPGMIIGTQHAADDLVRLVVVLCVFLVVVLVVLCVVQVVVCPVVLVVCVVPPVVVNVVVVCVSVVSSVVCSVVDPRRDDDDPCRSVSCNPRRGDRVCRRNTHGDDGDPDDSVVSVVVNPADADPRNGGPDDDDDPDDDDD

Radius of gyration: 24.36 Å; chains: 1; bounding box: 50×30×77 Å